Protein AF-A0A9E5I4S9-F1 (afdb_monomer)

Sequence (347 aa):
MRIHGEGFLDFSQGRRPGFARGRLGRQNHRGDFHASHFFLQGRNAFCLGRLGGAKNLAPLQESGIRLKDGRKQHEDVIPILASQGFLGLAKRIRLACRQLAGRNFRHKRTSYPKGRTTPNQNPLGISLPFGGSSPIPKGVTIGFLLFGAGFLIGSIPFGAWIARSQGVDIQKRGSGNIGATNVGRVLGKKWGYLVFLLDALKGWFAVWLAAEFLQAGDAASVLTGVAAVAGHVFSPWLNFKGGKGVATSAGVLLGLAPVVLIWTAAIWGFSFFVKRIVSVSSLLAATSFPFLVLWLEPGRQALLAAAFALAGLVWYRHRDNLQRLVRGTENGFEKKRPARRKGKTKR

pLDDT: mean 71.85, std 28.61, range [24.38, 98.81]

Secondary structure (DSSP, 8-state):
-----------------------------------------SSSHHHHTTSS-TTS-GGGSSS------TT--SSSHHHHHHHTT-HHHHHHHHHHHHHHHTS-------PPPPP-------TT----S----PPPPHHHHHHHHHHHHHHHHHH--HHHHHHHHTT--GGGSTTS--SHHHHHHHT-HHHHHHHHHHHHHHHHHHHHIIIIIS---HHHHHHHHHHHHHHHHT-GGGTT----SHHHHHHHHHHH-HHHHHHHHHHHHHHHHHH--HHHHHHHHHHHHHHHHHHHSTT-HHHHHHHHHHHHHHHHHTHHHHHHHHTT--------PPP--------

Mean predicted aligned error: 18.68 Å

Foldseek 3Di:
DDDDDDDDDDDDDDDDDDDDDDDDDDDDDDDDDDDDDDDDDDDPVVVVVPPDDPPPCVVVVPPPDDDPDDDDPQPPVLVVCVVVPNPVVSVVSVVVVVVVVPDPPPDDDDDDDDDDDDDDDPPPPDPDPPDDPPPDDPLVVLLVVLLVLLLVLLLPLLLQVLQVVVVDRLLPADPNASALVSSCVPVNNVSSVVRLVSNLQSLLVSLCCQCPVVVHDLLSSLSSSLSSLCSQQQRVVVVGRHHLSQSSNLSNCVNRPVPLSVVLVVQLVVQCVVPQANLRSSLRSLVCNLVSCVVPVPPSVSSNVSSVVSSVSNVVRCPVVVVCVVVVNGDGDDDPDPPDPPDDPDD

Structure (mmCIF, N/CA/C/O backbone):
data_AF-A0A9E5I4S9-F1
#
_entry.id   AF-A0A9E5I4S9-F1
#
loop_
_atom_site.group_PDB
_atom_site.id
_atom_site.type_symbol
_atom_site.label_atom_id
_atom_site.label_alt_id
_atom_site.label_comp_id
_atom_site.label_asym_id
_atom_site.label_entity_id
_atom_site.label_seq_id
_atom_site.pdbx_PDB_ins_code
_atom_site.Cartn_x
_atom_site.Cartn_y
_atom_site.Cartn_z
_atom_site.occupancy
_atom_site.B_iso_or_equiv
_atom_site.auth_seq_id
_atom_site.auth_comp_id
_atom_site.auth_asym_id
_atom_site.auth_atom_id
_atom_site.pdbx_PDB_model_num
ATOM 1 N N . MET A 1 1 ? 31.888 -18.697 47.327 1.00 36.41 1 MET A N 1
ATOM 2 C CA . MET A 1 1 ? 33.162 -19.412 47.084 1.00 36.41 1 MET A CA 1
ATOM 3 C C . MET A 1 1 ? 33.517 -19.183 45.615 1.00 36.41 1 MET A C 1
ATOM 5 O O . MET A 1 1 ? 32.799 -19.678 44.766 1.00 36.41 1 MET A O 1
ATOM 9 N N . ARG A 1 2 ? 34.134 -18.045 45.285 1.00 29.39 2 ARG A N 1
ATOM 10 C CA . ARG A 1 2 ? 35.574 -17.768 45.083 1.00 29.39 2 ARG A CA 1
ATOM 11 C C . ARG A 1 2 ? 36.218 -18.592 43.931 1.00 29.39 2 ARG A C 1
ATOM 13 O O . ARG A 1 2 ? 36.403 -19.779 44.129 1.00 29.39 2 ARG A O 1
ATOM 20 N N . ILE A 1 3 ? 36.225 -18.057 42.696 1.00 33.75 3 ILE A N 1
ATOM 21 C CA . ILE A 1 3 ? 37.335 -17.541 41.823 1.00 33.75 3 ILE A CA 1
ATOM 22 C C . ILE A 1 3 ? 38.259 -18.602 41.155 1.00 33.75 3 ILE A C 1
ATOM 24 O O . ILE A 1 3 ? 38.730 -19.514 41.823 1.00 33.75 3 ILE A O 1
ATOM 28 N N . HIS A 1 4 ? 38.587 -18.311 39.877 1.00 33.16 4 HIS A N 1
ATOM 29 C CA . HIS A 1 4 ? 39.770 -18.637 39.035 1.00 33.16 4 HIS A CA 1
ATOM 30 C C . HIS A 1 4 ? 39.578 -19.747 37.983 1.00 33.16 4 HIS A C 1
ATOM 32 O O . HIS A 1 4 ? 38.923 -20.741 38.250 1.00 33.16 4 HIS A O 1
ATOM 38 N N . GLY A 1 5 ? 40.107 -19.638 36.759 1.00 29.55 5 GLY A N 1
ATOM 39 C CA . GLY A 1 5 ? 41.063 -18.677 36.199 1.00 29.55 5 GLY A CA 1
ATOM 40 C C . GLY A 1 5 ? 41.325 -18.950 34.707 1.00 29.55 5 GLY A C 1
ATOM 41 O O . GLY A 1 5 ? 40.840 -19.931 34.151 1.00 29.55 5 GLY A O 1
ATOM 42 N N . GLU A 1 6 ? 42.048 -18.024 34.084 1.00 34.03 6 GLU A N 1
ATOM 43 C CA . GLU A 1 6 ? 42.311 -17.887 32.649 1.00 34.03 6 GLU A CA 1
ATOM 44 C C . GLU A 1 6 ? 43.311 -18.902 32.065 1.00 34.03 6 GLU A C 1
ATOM 46 O O . GLU A 1 6 ? 44.041 -19.568 32.796 1.00 34.03 6 GLU A O 1
ATOM 51 N N . GLY A 1 7 ? 43.394 -18.950 30.729 1.00 28.69 7 GLY A N 1
ATOM 52 C CA . GLY A 1 7 ? 44.408 -19.701 29.986 1.00 28.69 7 GLY A CA 1
ATOM 53 C C . GLY A 1 7 ? 44.496 -19.279 28.517 1.00 28.69 7 GLY A C 1
ATOM 54 O O . GLY A 1 7 ? 43.814 -19.828 27.658 1.00 28.69 7 GLY A O 1
ATOM 55 N N . PHE A 1 8 ? 45.336 -18.280 28.266 1.00 27.34 8 PHE A N 1
ATOM 56 C CA . PHE A 1 8 ? 45.768 -17.715 26.986 1.00 27.34 8 PHE A CA 1
ATOM 57 C C . PHE A 1 8 ? 46.900 -18.577 26.396 1.00 27.34 8 PHE A C 1
ATOM 59 O O . PHE A 1 8 ? 47.844 -18.841 27.131 1.00 27.34 8 PHE A O 1
ATOM 66 N N . LEU A 1 9 ? 46.876 -18.957 25.108 1.00 30.20 9 LEU A N 1
ATOM 67 C CA . LEU A 1 9 ? 48.095 -19.277 24.341 1.00 30.20 9 LEU A CA 1
ATOM 68 C C . LEU A 1 9 ? 47.916 -18.971 22.843 1.00 30.20 9 LEU A C 1
ATOM 70 O O . LEU A 1 9 ? 47.134 -19.601 22.134 1.00 30.20 9 LEU A O 1
ATOM 74 N N . ASP A 1 10 ? 48.691 -17.978 22.417 1.00 27.33 10 ASP A N 1
ATOM 75 C CA . ASP A 1 10 ? 49.045 -17.578 21.057 1.00 27.33 10 ASP A CA 1
ATOM 76 C C . ASP A 1 10 ? 50.224 -18.442 20.567 1.00 27.33 10 ASP A C 1
ATOM 78 O O . ASP A 1 10 ? 51.132 -18.744 21.344 1.00 27.33 10 ASP A O 1
ATOM 82 N N . PHE A 1 11 ? 50.233 -18.824 19.288 1.00 29.73 11 PHE A N 1
ATOM 83 C CA . PHE A 1 11 ? 51.435 -19.302 18.604 1.00 29.73 11 PHE A CA 1
ATOM 84 C C . PHE A 1 11 ? 51.431 -18.813 17.153 1.00 29.73 11 PHE A C 1
ATOM 86 O O . PHE A 1 11 ? 50.667 -19.271 16.301 1.00 29.73 11 PHE A O 1
ATOM 93 N N . SER A 1 12 ? 52.331 -17.867 16.895 1.00 28.00 12 SER A N 1
ATOM 94 C CA . SER A 1 12 ? 52.713 -17.392 15.570 1.00 28.00 12 SER A CA 1
ATOM 95 C C . SER A 1 12 ? 53.752 -18.308 14.898 1.00 28.00 12 SER A C 1
ATOM 97 O O . SER A 1 12 ? 54.376 -19.146 15.548 1.00 28.00 12 SER A O 1
ATOM 99 N N . GLN A 1 13 ? 53.995 -18.017 13.610 1.00 30.67 13 GLN A N 1
ATOM 100 C CA . GLN A 1 13 ? 55.021 -18.529 12.676 1.00 30.67 13 GLN A CA 1
ATOM 101 C C . GLN A 1 13 ? 54.585 -19.731 11.820 1.00 30.67 13 GLN A C 1
ATOM 103 O O . GLN A 1 13 ? 54.076 -20.714 12.324 1.00 30.67 13 GLN A O 1
ATOM 108 N N . GLY A 1 14 ? 54.774 -19.780 10.500 1.00 26.48 14 GLY A N 1
ATOM 109 C CA . GLY A 1 14 ? 55.484 -18.922 9.553 1.00 26.48 14 GLY A CA 1
ATOM 110 C C . GLY A 1 14 ? 55.976 -19.778 8.367 1.00 26.48 14 GLY A C 1
ATOM 111 O O . GLY A 1 14 ? 56.277 -20.951 8.547 1.00 26.48 14 GLY A O 1
ATOM 112 N N . ARG A 1 15 ? 56.138 -19.139 7.197 1.00 29.53 15 ARG A N 1
ATOM 113 C CA . ARG A 1 15 ? 56.875 -19.564 5.974 1.00 29.53 15 ARG A CA 1
ATOM 114 C C . ARG A 1 15 ? 56.135 -20.295 4.835 1.00 29.53 15 ARG A C 1
ATOM 116 O O . ARG A 1 15 ? 55.633 -21.403 4.959 1.00 29.53 15 ARG A O 1
ATOM 123 N N . ARG A 1 16 ? 56.218 -19.648 3.660 1.00 29.25 16 ARG A N 1
ATOM 124 C CA . ARG A 1 16 ? 56.157 -20.219 2.297 1.00 29.25 16 ARG A CA 1
ATOM 125 C C . ARG A 1 16 ? 57.517 -20.834 1.918 1.00 29.25 16 ARG A C 1
ATOM 127 O O . ARG A 1 16 ? 58.525 -20.400 2.482 1.00 29.25 16 ARG A O 1
ATOM 134 N N . PRO A 1 17 ? 57.572 -21.726 0.907 1.00 34.56 17 PRO A N 1
ATOM 135 C CA . PRO A 1 17 ? 58.225 -21.327 -0.359 1.00 34.56 17 PRO A CA 1
ATOM 136 C C . PRO A 1 17 ? 57.674 -21.976 -1.664 1.00 34.56 17 PRO A C 1
ATOM 138 O O . PRO A 1 17 ? 57.107 -23.058 -1.648 1.00 34.56 17 PRO A O 1
ATOM 141 N N . GLY A 1 18 ? 57.899 -21.290 -2.799 1.00 27.45 18 GLY A N 1
ATOM 142 C CA . GLY A 1 18 ? 58.541 -21.813 -4.030 1.00 27.45 18 GLY A CA 1
ATOM 143 C C . GLY A 1 18 ? 57.888 -22.865 -4.959 1.00 27.45 18 GLY A C 1
ATOM 144 O O . GLY A 1 18 ? 57.920 -24.051 -4.680 1.00 27.45 18 GLY A O 1
ATOM 145 N N . PHE A 1 19 ? 57.454 -22.392 -6.139 1.00 29.17 19 PHE A N 1
ATOM 146 C CA . PHE A 1 19 ? 57.346 -23.011 -7.487 1.00 29.17 19 PHE A CA 1
ATOM 147 C C . PHE A 1 19 ? 57.854 -24.453 -7.767 1.00 29.17 19 PHE A C 1
ATOM 149 O O . PHE A 1 19 ? 59.035 -24.727 -7.591 1.00 29.17 19 PHE A O 1
ATOM 156 N N . ALA A 1 20 ? 57.040 -25.254 -8.487 1.00 28.27 20 ALA A N 1
ATOM 157 C CA . ALA A 1 20 ? 57.479 -26.139 -9.588 1.00 28.27 20 ALA A CA 1
ATOM 158 C C . ALA A 1 20 ? 56.305 -26.593 -10.493 1.00 28.27 20 ALA A C 1
ATOM 160 O O . ALA A 1 20 ? 55.194 -26.838 -10.030 1.00 28.27 20 ALA A O 1
ATOM 161 N N . ARG A 1 21 ? 56.568 -26.694 -11.806 1.00 30.16 21 ARG A N 1
ATOM 162 C CA . ARG A 1 21 ? 55.667 -27.191 -12.867 1.00 30.16 21 ARG A CA 1
ATOM 163 C C . ARG A 1 21 ? 55.535 -28.720 -12.815 1.00 30.16 21 ARG A C 1
ATOM 165 O O . ARG A 1 21 ? 56.547 -29.404 -12.734 1.00 30.16 21 ARG A O 1
ATOM 172 N N . GLY A 1 22 ? 54.329 -29.243 -13.039 1.00 26.86 22 GLY A N 1
ATOM 173 C CA . GLY A 1 22 ? 54.072 -30.661 -13.315 1.00 26.86 22 GLY A CA 1
ATOM 174 C C . GLY A 1 22 ? 52.724 -30.843 -14.015 1.00 26.86 22 GLY A C 1
ATOM 175 O O . GLY A 1 22 ? 51.728 -30.254 -13.613 1.00 26.86 22 GLY A O 1
ATOM 176 N N . ARG A 1 23 ? 52.723 -31.580 -15.126 1.00 26.47 23 ARG A N 1
ATOM 177 C CA . ARG A 1 23 ? 51.621 -31.756 -16.083 1.00 26.47 23 ARG A CA 1
ATOM 178 C C . ARG A 1 23 ? 50.898 -33.090 -15.803 1.00 26.47 23 ARG A C 1
ATOM 180 O O . ARG A 1 23 ? 51.565 -34.051 -15.453 1.00 26.47 23 ARG A O 1
ATOM 187 N N . LEU A 1 24 ? 49.595 -33.127 -16.123 1.00 27.91 24 LEU A N 1
ATOM 188 C CA . LEU A 1 24 ? 48.688 -34.282 -16.335 1.00 27.91 24 LEU A CA 1
ATOM 189 C C . LEU A 1 24 ? 48.010 -34.954 -15.124 1.00 27.91 24 LEU A C 1
ATOM 191 O O . LEU A 1 24 ? 48.649 -35.504 -14.240 1.00 27.91 24 LEU A O 1
ATOM 195 N N . GLY A 1 25 ? 46.673 -35.012 -15.206 1.00 25.72 25 GLY A N 1
ATOM 196 C CA . GLY A 1 25 ? 45.801 -35.870 -14.399 1.00 25.72 25 GLY A CA 1
ATOM 197 C C . GLY A 1 25 ? 44.339 -35.412 -14.441 1.00 25.72 25 GLY A C 1
ATOM 198 O O . GLY A 1 25 ? 43.956 -34.510 -13.711 1.00 25.72 25 GLY A O 1
ATOM 199 N N . ARG A 1 26 ? 43.530 -35.995 -15.336 1.00 28.25 26 ARG A N 1
ATOM 200 C CA . ARG A 1 26 ? 42.070 -35.790 -15.458 1.00 28.25 26 ARG A CA 1
ATOM 201 C C . ARG A 1 26 ? 41.339 -36.050 -14.125 1.00 28.25 26 ARG A C 1
ATOM 203 O O . ARG A 1 26 ? 41.588 -37.085 -13.526 1.00 28.25 26 ARG A O 1
ATOM 210 N N . GLN A 1 27 ? 40.324 -35.247 -13.790 1.00 26.69 27 GLN A N 1
ATOM 211 C CA . GLN A 1 27 ? 38.887 -35.598 -13.871 1.00 26.69 27 GLN A CA 1
ATOM 212 C C . GLN A 1 27 ? 38.006 -34.598 -13.089 1.00 26.69 27 GLN A C 1
ATOM 214 O O . GLN A 1 27 ? 38.349 -34.170 -11.997 1.00 26.69 27 GLN A O 1
ATOM 219 N N . ASN A 1 28 ? 36.878 -34.250 -13.722 1.00 30.52 28 ASN A N 1
ATOM 220 C CA . ASN A 1 28 ? 35.606 -33.707 -13.225 1.00 30.52 28 ASN A CA 1
ATOM 221 C C . ASN A 1 28 ? 35.513 -33.186 -11.780 1.00 30.52 28 ASN A C 1
ATOM 223 O O . ASN A 1 28 ? 35.602 -33.966 -10.845 1.00 30.52 28 ASN A O 1
ATOM 227 N N . HIS A 1 29 ? 35.068 -31.934 -11.620 1.00 26.92 29 HIS A N 1
ATOM 228 C CA . HIS A 1 29 ? 33.784 -31.612 -10.980 1.00 26.92 29 HIS A CA 1
ATOM 229 C C . HIS A 1 29 ? 33.432 -30.117 -11.141 1.00 26.92 29 HIS A C 1
ATOM 231 O O . HIS A 1 29 ? 34.284 -29.270 -11.381 1.00 26.92 29 HIS A O 1
ATOM 237 N N . ARG A 1 30 ? 32.122 -29.869 -11.070 1.00 29.19 30 ARG A N 1
ATOM 238 C CA . ARG A 1 30 ? 31.334 -28.623 -11.118 1.00 29.19 30 ARG A CA 1
ATOM 239 C C . ARG A 1 30 ? 31.975 -27.385 -10.460 1.00 29.19 30 ARG A C 1
ATOM 241 O O . ARG A 1 30 ? 32.584 -27.514 -9.407 1.00 29.19 30 ARG A O 1
ATOM 248 N N . GLY A 1 31 ? 31.645 -26.196 -10.980 1.00 24.47 31 GLY A N 1
ATOM 249 C CA . GLY A 1 31 ? 31.656 -24.943 -10.208 1.00 24.47 31 GLY A CA 1
ATOM 250 C C . GLY A 1 31 ? 32.034 -23.694 -11.009 1.00 24.47 31 GLY A C 1
ATOM 251 O O . GLY A 1 31 ? 33.184 -23.557 -11.396 1.00 24.47 31 GLY A O 1
ATOM 252 N N . ASP A 1 32 ? 31.041 -22.827 -11.229 1.00 25.17 32 ASP A N 1
ATOM 253 C CA . ASP A 1 32 ? 31.069 -21.355 -11.318 1.00 25.17 32 ASP A CA 1
ATOM 254 C C . ASP A 1 32 ? 32.121 -20.618 -12.180 1.00 25.17 32 ASP A C 1
ATOM 256 O O . ASP A 1 32 ? 33.323 -20.747 -11.994 1.00 25.17 32 ASP A O 1
ATOM 260 N N . PHE A 1 33 ? 31.658 -19.723 -13.072 1.00 24.41 33 PHE A N 1
ATOM 261 C CA . PHE A 1 33 ? 31.716 -18.259 -12.860 1.00 24.41 33 PHE A CA 1
ATOM 262 C C . PHE A 1 33 ? 31.459 -17.423 -14.141 1.00 24.41 33 PHE A C 1
ATOM 264 O O . PHE A 1 33 ? 32.025 -17.659 -15.204 1.00 24.41 33 PHE A O 1
ATOM 271 N N . HIS A 1 34 ? 30.661 -16.364 -13.946 1.00 25.28 34 HIS A N 1
ATOM 272 C CA . HIS A 1 34 ? 30.563 -15.098 -14.696 1.00 25.28 34 HIS A CA 1
ATOM 273 C C . HIS A 1 34 ? 30.074 -15.087 -16.161 1.00 25.28 34 HIS A C 1
ATOM 275 O O . HIS A 1 34 ? 30.849 -15.107 -17.115 1.00 25.28 34 HIS A O 1
ATOM 281 N N . ALA A 1 35 ? 28.765 -14.855 -16.329 1.00 24.38 35 ALA A N 1
ATOM 282 C CA . ALA A 1 35 ? 28.179 -14.306 -17.552 1.00 24.38 35 ALA A CA 1
ATOM 283 C C . ALA A 1 35 ? 28.207 -12.764 -17.514 1.00 24.38 35 ALA A C 1
ATOM 285 O O . ALA A 1 35 ? 27.478 -12.133 -16.749 1.00 24.38 35 ALA A O 1
ATOM 286 N N . SER A 1 36 ? 29.059 -12.161 -18.344 1.00 25.55 36 SER A N 1
ATOM 287 C CA . SER A 1 36 ? 29.135 -10.712 -18.561 1.00 25.55 36 SER A CA 1
ATOM 288 C C . SER A 1 36 ? 28.288 -10.313 -19.774 1.00 25.55 36 SER A C 1
ATOM 290 O O . SER A 1 36 ? 28.463 -10.851 -20.866 1.00 25.55 36 SER A O 1
ATOM 292 N N . HIS A 1 37 ? 27.382 -9.356 -19.570 1.00 26.44 37 HIS A N 1
ATOM 293 C CA . HIS A 1 37 ? 26.521 -8.725 -20.574 1.00 26.44 37 HIS A CA 1
ATOM 294 C C . HIS A 1 37 ? 27.297 -8.162 -21.784 1.00 26.44 37 HIS A C 1
ATOM 296 O O . HIS A 1 37 ? 28.291 -7.462 -21.604 1.00 26.44 37 HIS A O 1
ATOM 302 N N . PHE A 1 38 ? 26.782 -8.360 -23.006 1.00 27.05 38 PHE A N 1
ATOM 303 C CA . PHE A 1 38 ? 27.196 -7.612 -24.203 1.00 27.05 38 PHE A CA 1
ATOM 304 C C . PHE A 1 38 ? 26.008 -6.846 -24.805 1.00 27.05 38 PHE A C 1
ATOM 306 O O . PHE A 1 38 ? 25.044 -7.434 -25.289 1.00 27.05 38 PHE A O 1
ATOM 313 N N . PHE A 1 39 ? 26.104 -5.514 -24.771 1.00 27.61 39 PHE A N 1
ATOM 314 C CA . PHE A 1 39 ? 25.243 -4.564 -25.477 1.00 27.61 39 PHE A CA 1
ATOM 315 C C . PHE A 1 39 ? 25.773 -4.372 -26.907 1.00 27.61 39 PHE A C 1
ATOM 317 O O . PHE A 1 39 ? 26.910 -3.947 -27.099 1.00 27.61 39 PHE A O 1
ATOM 324 N N . LEU A 1 40 ? 24.945 -4.629 -27.920 1.00 29.22 40 LEU A N 1
ATOM 325 C CA . LEU A 1 40 ? 25.213 -4.220 -29.302 1.00 29.22 40 LEU A CA 1
ATOM 326 C C . LEU A 1 40 ? 24.783 -2.755 -29.482 1.00 29.22 40 LEU A C 1
ATOM 328 O O . LEU A 1 40 ? 23.615 -2.470 -29.735 1.00 29.22 40 LEU A O 1
ATOM 332 N N . GLN A 1 41 ? 25.724 -1.815 -29.360 1.00 29.55 41 GLN A N 1
ATOM 333 C CA . GLN A 1 41 ? 25.545 -0.430 -29.809 1.00 29.55 41 GLN A CA 1
ATOM 334 C C . GLN A 1 41 ? 26.356 -0.164 -31.082 1.00 29.55 41 GLN A C 1
ATOM 336 O O . GLN A 1 41 ? 27.558 -0.405 -31.131 1.00 29.55 41 GLN A O 1
ATOM 341 N N . GLY A 1 42 ? 25.685 0.402 -32.090 1.00 31.55 42 GLY A N 1
ATOM 342 C CA . GLY A 1 42 ? 26.308 1.002 -33.274 1.00 31.55 42 GLY A 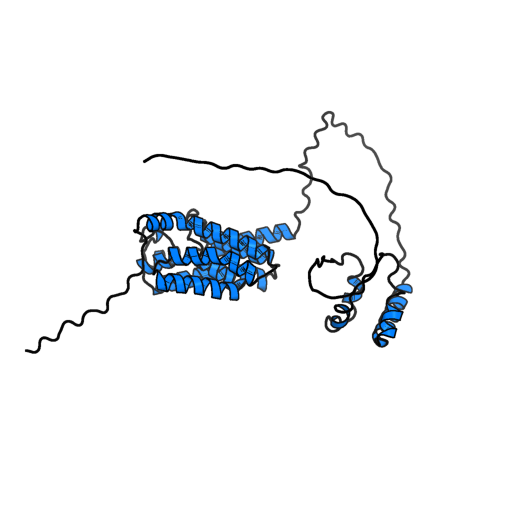CA 1
ATOM 343 C C . GLY A 1 42 ? 26.042 0.258 -34.586 1.00 31.55 42 GLY A C 1
ATOM 344 O O . GLY A 1 42 ? 26.276 -0.940 -34.669 1.00 31.55 42 GLY A O 1
ATOM 345 N N . ARG A 1 43 ? 25.553 1.016 -35.588 1.00 32.50 43 ARG A N 1
ATOM 346 C CA . ARG A 1 43 ? 25.410 0.806 -37.059 1.00 32.50 43 ARG A CA 1
ATOM 347 C C . ARG A 1 43 ? 24.950 -0.553 -37.640 1.00 32.50 43 ARG A C 1
ATOM 349 O O . ARG A 1 43 ? 24.394 -0.545 -38.733 1.00 32.50 43 ARG A O 1
ATOM 356 N N . ASN A 1 44 ? 25.049 -1.671 -36.929 1.00 32.47 44 ASN A N 1
ATOM 357 C CA . ASN A 1 44 ? 24.765 -3.024 -37.422 1.00 32.47 44 ASN A CA 1
ATOM 358 C C . ASN A 1 44 ? 23.357 -3.538 -37.072 1.00 32.47 44 ASN A C 1
ATOM 360 O O . ASN A 1 44 ? 22.867 -4.460 -37.719 1.00 32.47 44 ASN A O 1
ATOM 364 N N . ALA A 1 45 ? 22.647 -2.905 -36.131 1.00 37.31 45 ALA A N 1
ATOM 365 C CA . ALA A 1 45 ? 21.236 -3.217 -35.864 1.00 37.31 45 ALA A CA 1
ATOM 366 C C . ALA A 1 45 ? 20.303 -2.783 -37.015 1.00 37.31 45 ALA A C 1
ATOM 368 O O . ALA A 1 45 ? 19.201 -3.306 -37.168 1.00 37.31 45 ALA A O 1
ATOM 369 N N . PHE A 1 46 ? 20.755 -1.851 -37.862 1.00 33.53 46 PHE A N 1
ATOM 370 C CA . PHE A 1 46 ? 19.928 -1.261 -38.915 1.00 33.53 46 PHE A CA 1
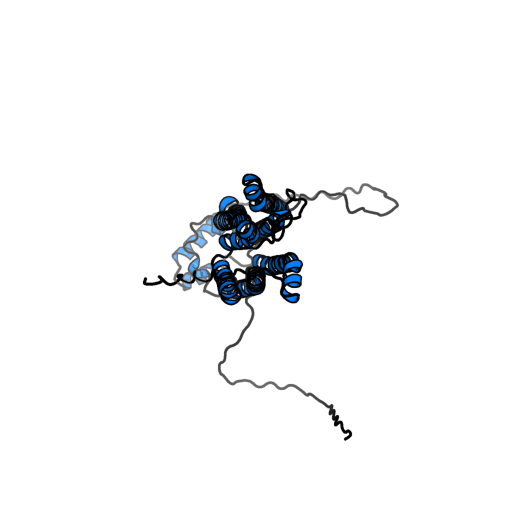ATOM 371 C C . PHE A 1 46 ? 19.708 -2.201 -40.115 1.00 33.53 46 PHE A C 1
ATOM 373 O O . PHE A 1 46 ? 18.692 -2.099 -40.798 1.00 33.53 46 PHE A O 1
ATOM 380 N N . CYS A 1 47 ? 20.617 -3.153 -40.358 1.00 34.28 47 CYS A N 1
ATOM 381 C CA . CYS A 1 47 ? 20.504 -4.094 -41.480 1.00 34.28 47 CYS A CA 1
ATOM 382 C C . CYS A 1 47 ? 19.658 -5.337 -41.159 1.00 34.28 47 CYS A C 1
ATOM 384 O O . CYS A 1 47 ? 19.062 -5.912 -42.067 1.00 34.28 47 CYS A O 1
ATOM 386 N N . LEU A 1 48 ? 19.552 -5.733 -39.886 1.00 37.31 48 LEU A N 1
ATOM 387 C CA . LEU A 1 48 ? 18.780 -6.913 -39.467 1.00 37.31 48 LEU A CA 1
ATOM 388 C C . LEU A 1 48 ? 17.278 -6.628 -39.308 1.00 37.31 48 LEU A C 1
ATOM 390 O O . LEU A 1 48 ? 16.468 -7.532 -39.471 1.00 37.31 48 LEU A O 1
ATOM 394 N N . GLY A 1 49 ? 16.887 -5.370 -39.079 1.00 38.94 49 GLY A N 1
ATOM 395 C CA . GLY A 1 49 ? 15.477 -4.987 -38.939 1.00 38.94 49 GLY A CA 1
ATOM 396 C C . GLY A 1 49 ? 14.667 -4.985 -40.244 1.00 38.94 49 GLY A C 1
ATOM 397 O O . GLY A 1 49 ? 13.441 -4.958 -40.192 1.00 38.94 49 GLY A O 1
ATOM 398 N N . ARG A 1 50 ? 15.316 -5.016 -41.420 1.00 38.38 50 ARG A N 1
ATOM 399 C CA . ARG A 1 50 ? 14.634 -4.878 -42.725 1.00 38.38 50 ARG A CA 1
ATOM 400 C C . ARG A 1 50 ? 14.459 -6.180 -43.509 1.00 38.38 50 ARG A C 1
ATOM 402 O O . ARG A 1 50 ? 13.833 -6.165 -44.563 1.00 38.38 50 ARG A O 1
ATOM 409 N N . LEU A 1 51 ? 14.962 -7.300 -42.994 1.00 37.12 51 LEU A N 1
ATOM 410 C CA . LEU A 1 51 ? 14.775 -8.632 -43.570 1.00 37.12 51 LEU A CA 1
ATOM 411 C C . LEU A 1 51 ? 13.934 -9.490 -42.615 1.00 37.12 51 LEU A C 1
ATOM 413 O O . LEU A 1 51 ? 14.453 -10.354 -41.929 1.00 37.12 51 LEU A O 1
ATOM 417 N N . GLY A 1 52 ? 12.629 -9.209 -42.588 1.00 34.81 52 GLY A N 1
ATOM 418 C CA . GLY A 1 52 ? 11.561 -10.146 -42.222 1.00 34.81 52 GLY A CA 1
ATOM 419 C C . GLY A 1 52 ? 11.666 -10.879 -40.880 1.00 34.81 52 GLY A C 1
ATOM 420 O O . GLY A 1 52 ? 12.225 -11.965 -40.819 1.00 34.81 52 GLY A O 1
ATOM 421 N N . GLY A 1 53 ? 10.959 -10.357 -39.873 1.00 34.06 53 GLY A N 1
ATOM 422 C CA . GLY A 1 53 ? 10.307 -11.144 -38.819 1.00 34.06 53 GLY A CA 1
ATOM 423 C C . GLY A 1 53 ? 11.222 -11.855 -37.816 1.00 34.06 53 GLY A C 1
ATOM 424 O O . GLY A 1 53 ? 11.929 -12.804 -38.135 1.00 34.06 53 GLY A O 1
ATOM 425 N N . ALA A 1 54 ? 11.090 -11.478 -36.545 1.00 37.97 54 ALA A N 1
ATOM 426 C CA . ALA A 1 54 ? 11.780 -12.030 -35.375 1.00 37.97 54 ALA A CA 1
ATOM 427 C C . ALA A 1 54 ? 11.519 -13.530 -35.064 1.00 37.97 54 ALA A C 1
ATOM 429 O O . ALA A 1 54 ? 11.670 -13.949 -33.922 1.00 37.97 54 ALA A O 1
ATOM 430 N N . LYS A 1 55 ? 11.132 -14.363 -36.040 1.00 39.88 55 LYS A N 1
ATOM 431 C CA . LYS A 1 55 ? 10.816 -15.789 -35.837 1.00 39.88 55 LYS A CA 1
ATOM 432 C C . LYS A 1 55 ? 11.931 -16.770 -36.228 1.00 39.88 55 LYS A C 1
ATOM 434 O O . LYS A 1 55 ? 11.821 -17.934 -35.879 1.00 39.88 55 LYS A O 1
ATOM 439 N N . ASN A 1 56 ? 13.022 -16.324 -36.861 1.00 40.19 56 ASN A N 1
ATOM 440 C CA . ASN A 1 56 ? 14.104 -17.218 -37.324 1.00 40.19 56 ASN A CA 1
ATOM 441 C C . ASN A 1 56 ? 15.484 -16.968 -36.678 1.00 40.19 56 ASN A C 1
ATOM 443 O O . ASN A 1 56 ? 16.488 -17.477 -37.166 1.00 40.19 56 ASN A O 1
ATOM 447 N N . LEU A 1 57 ? 15.561 -16.198 -35.588 1.00 43.16 57 LEU A N 1
ATOM 448 C CA . LEU A 1 57 ? 16.826 -15.901 -34.888 1.00 43.16 57 LEU A CA 1
ATOM 449 C C . LEU A 1 57 ? 17.152 -16.864 -33.732 1.00 43.16 57 LEU A C 1
ATOM 451 O O . LEU A 1 57 ? 18.240 -16.782 -33.170 1.00 43.16 57 LEU A O 1
ATOM 455 N N . ALA A 1 58 ? 16.258 -17.808 -33.426 1.00 36.69 58 ALA A N 1
ATOM 456 C CA . ALA A 1 58 ? 16.447 -18.802 -32.369 1.00 36.69 58 ALA A CA 1
ATOM 457 C C . ALA A 1 58 ? 17.730 -19.667 -32.495 1.00 36.69 58 ALA A C 1
ATOM 459 O O . ALA A 1 58 ? 18.321 -19.947 -31.456 1.00 36.69 58 ALA A O 1
ATOM 460 N N . PRO A 1 59 ? 18.255 -20.031 -33.689 1.00 37.47 59 PRO A N 1
ATOM 461 C CA . PRO A 1 59 ? 19.427 -20.916 -33.756 1.00 37.47 59 PRO A CA 1
ATOM 462 C C . PRO A 1 59 ? 20.779 -20.223 -33.514 1.00 37.47 59 PRO A C 1
ATOM 464 O O . PRO A 1 59 ? 21.785 -20.895 -33.313 1.00 37.47 59 PRO A O 1
ATOM 467 N N . LEU A 1 60 ? 20.849 -18.885 -33.558 1.00 37.56 60 LEU A N 1
ATOM 468 C CA . LEU A 1 60 ? 22.118 -18.150 -33.400 1.00 37.56 60 LEU A CA 1
ATOM 469 C C . LEU A 1 60 ? 22.475 -17.868 -31.936 1.00 37.56 60 LEU A C 1
ATOM 471 O O . LEU A 1 60 ? 23.605 -17.486 -31.642 1.00 37.56 60 LEU A O 1
ATOM 475 N N . GLN A 1 61 ? 21.521 -18.058 -31.024 1.00 39.53 61 GLN A N 1
ATOM 476 C CA . GLN A 1 61 ? 21.693 -17.764 -29.605 1.00 39.53 61 GLN A CA 1
ATOM 477 C C . GLN A 1 61 ? 22.366 -18.922 -28.839 1.00 39.53 61 GLN A C 1
ATOM 479 O O . GLN A 1 61 ? 22.897 -18.696 -27.755 1.00 39.53 61 GLN A O 1
ATOM 484 N N . GLU A 1 62 ? 22.430 -20.126 -29.427 1.00 36.84 62 GLU A N 1
ATOM 485 C CA . GLU A 1 62 ? 23.019 -21.328 -28.808 1.00 36.84 62 GLU A CA 1
ATOM 486 C C . GLU A 1 62 ? 24.458 -21.656 -29.261 1.00 36.84 62 GLU A C 1
ATOM 488 O O . GLU A 1 62 ? 25.113 -22.485 -28.636 1.00 36.84 62 GLU A O 1
ATOM 493 N N . SER A 1 63 ? 25.016 -21.010 -30.295 1.00 38.53 63 SER A N 1
ATOM 494 C CA . SER A 1 63 ? 26.284 -21.468 -30.903 1.00 38.53 63 SER A CA 1
ATOM 495 C C . SER A 1 63 ? 27.585 -20.904 -30.302 1.00 38.53 63 SER A C 1
ATOM 497 O O . SER A 1 63 ? 28.667 -21.269 -30.755 1.00 38.53 63 SER A O 1
ATOM 499 N N . GLY A 1 64 ? 27.536 -20.052 -29.270 1.00 34.38 64 GLY A N 1
ATOM 500 C CA . GLY A 1 64 ? 28.718 -19.709 -28.454 1.00 34.38 64 GLY A CA 1
ATOM 501 C C . GLY A 1 64 ? 29.933 -19.120 -29.200 1.00 34.38 64 GLY A C 1
ATOM 502 O O . GLY A 1 64 ? 31.066 -19.268 -28.738 1.00 34.38 64 GLY A O 1
ATOM 503 N N . ILE A 1 65 ? 29.741 -18.454 -30.344 1.00 37.41 65 ILE A N 1
ATOM 504 C CA . ILE A 1 65 ? 30.848 -17.931 -31.164 1.00 37.41 65 ILE A CA 1
ATOM 505 C C . ILE A 1 65 ? 31.334 -16.578 -30.618 1.00 37.41 65 ILE A C 1
ATOM 507 O O . ILE A 1 65 ? 30.632 -15.569 -30.662 1.00 37.41 65 ILE A O 1
ATOM 511 N N . ARG A 1 66 ? 32.577 -16.541 -30.123 1.00 29.89 66 ARG A N 1
ATOM 512 C CA . ARG A 1 66 ? 33.238 -15.335 -29.598 1.00 29.89 66 ARG A CA 1
ATOM 513 C C . ARG A 1 66 ? 33.983 -14.609 -30.731 1.00 29.89 66 ARG A C 1
ATOM 515 O O . ARG A 1 66 ? 35.060 -15.040 -31.131 1.00 29.89 66 ARG A O 1
ATOM 522 N N . LEU A 1 67 ? 33.435 -13.504 -31.241 1.00 35.53 67 LEU A N 1
ATOM 523 C CA . LEU A 1 67 ? 34.093 -12.675 -32.263 1.00 35.53 67 LEU A CA 1
ATOM 524 C C . LEU A 1 67 ? 35.141 -11.755 -31.612 1.00 35.53 67 LEU A C 1
ATOM 526 O O . LEU A 1 67 ? 34.797 -10.858 -30.843 1.00 35.53 67 LEU A O 1
ATOM 530 N N . LYS A 1 68 ? 36.426 -11.979 -31.913 1.00 31.02 68 LYS A N 1
ATOM 531 C CA . LYS A 1 68 ? 37.512 -11.042 -31.597 1.00 31.02 68 LYS A CA 1
ATOM 532 C C . LYS A 1 68 ? 37.688 -10.063 -32.758 1.00 31.02 68 LYS A C 1
ATOM 534 O O . LYS A 1 68 ? 37.922 -10.477 -33.885 1.00 31.02 68 LYS A O 1
ATOM 539 N N . ASP A 1 69 ? 37.671 -8.785 -32.404 1.00 31.48 69 ASP A N 1
ATOM 540 C CA . ASP A 1 69 ? 38.157 -7.642 -33.179 1.00 31.48 69 ASP A CA 1
ATOM 541 C C . ASP A 1 69 ? 37.233 -7.071 -34.281 1.00 31.48 69 ASP A C 1
ATOM 543 O O . ASP A 1 69 ? 36.781 -7.731 -35.215 1.00 31.48 69 ASP A O 1
ATOM 547 N N . GLY A 1 70 ? 36.932 -5.777 -34.149 1.00 34.28 70 GLY A N 1
ATOM 548 C CA . GLY A 1 70 ? 35.852 -5.061 -34.840 1.00 34.28 70 GLY A CA 1
ATOM 549 C C . GLY A 1 70 ? 36.179 -4.557 -36.247 1.00 34.28 70 GLY A C 1
ATOM 550 O O . GLY A 1 70 ? 35.615 -3.547 -36.664 1.00 34.28 70 GLY A O 1
ATOM 551 N N . ARG A 1 71 ? 37.096 -5.201 -36.983 1.00 31.77 71 ARG A N 1
ATOM 552 C CA . ARG A 1 71 ? 37.520 -4.726 -38.320 1.00 31.77 71 ARG A CA 1
ATOM 553 C C . ARG A 1 71 ? 37.456 -5.734 -39.469 1.00 31.77 71 ARG A C 1
ATOM 555 O O . ARG A 1 71 ? 37.721 -5.344 -40.601 1.00 31.77 71 ARG A O 1
ATOM 562 N N . LYS A 1 72 ? 37.031 -6.978 -39.240 1.00 32.94 72 LYS A N 1
ATOM 563 C CA . LYS A 1 72 ? 36.802 -7.970 -40.307 1.00 32.94 72 LYS A CA 1
ATOM 564 C C . LYS A 1 72 ? 35.506 -8.726 -40.018 1.00 32.94 72 LYS A C 1
ATOM 566 O O . LYS A 1 72 ? 35.511 -9.626 -39.196 1.00 32.94 72 LYS A O 1
ATOM 571 N N . GLN A 1 73 ? 34.368 -8.307 -40.584 1.00 43.50 73 GLN A N 1
ATOM 572 C CA . GLN A 1 73 ? 33.065 -8.882 -40.184 1.00 43.50 73 GLN A CA 1
ATOM 573 C C . GLN A 1 73 ? 32.133 -9.345 -41.311 1.00 43.50 73 GLN A C 1
ATOM 575 O O . GLN A 1 73 ? 31.037 -9.806 -41.014 1.00 43.50 73 GLN A O 1
ATOM 580 N N . HIS A 1 74 ? 32.533 -9.311 -42.583 1.00 41.88 74 HIS A N 1
ATOM 581 C CA . HIS A 1 74 ? 31.652 -9.810 -43.653 1.00 41.88 74 HIS A CA 1
ATOM 582 C C . HIS A 1 74 ? 32.108 -11.114 -44.312 1.00 41.88 74 HIS A C 1
ATOM 584 O O . HIS A 1 74 ? 31.258 -11.852 -44.810 1.00 41.88 74 HIS A O 1
ATOM 590 N N . GLU A 1 75 ? 33.399 -11.444 -44.285 1.00 44.28 75 GLU A N 1
ATOM 591 C CA . GLU A 1 75 ? 33.914 -12.596 -45.040 1.00 44.28 75 GLU A CA 1
ATOM 592 C C . GLU A 1 75 ? 33.909 -13.910 -44.245 1.00 44.28 75 GLU A C 1
ATOM 594 O O . GLU A 1 75 ? 33.714 -14.967 -44.841 1.00 44.28 75 GLU A O 1
ATOM 599 N N . ASP A 1 76 ? 33.962 -13.858 -42.911 1.00 51.50 76 ASP A N 1
ATOM 600 C CA . ASP A 1 76 ? 34.143 -15.065 -42.087 1.00 51.50 76 ASP A CA 1
ATOM 601 C C . ASP A 1 76 ? 32.833 -15.782 -41.709 1.00 51.50 76 ASP A C 1
ATOM 603 O O . ASP A 1 76 ? 32.842 -16.954 -41.342 1.00 51.50 76 ASP A O 1
ATOM 607 N N . VAL A 1 77 ? 31.673 -15.126 -41.835 1.00 54.38 77 VAL A N 1
ATOM 608 C CA . VAL A 1 77 ? 30.374 -15.695 -41.406 1.00 54.38 77 VAL A CA 1
ATOM 609 C C . VAL A 1 77 ? 29.745 -16.589 -42.485 1.00 54.38 77 VAL A C 1
ATOM 611 O O . VAL A 1 77 ? 29.041 -17.554 -42.186 1.00 54.38 77 VAL A O 1
ATOM 614 N N . ILE A 1 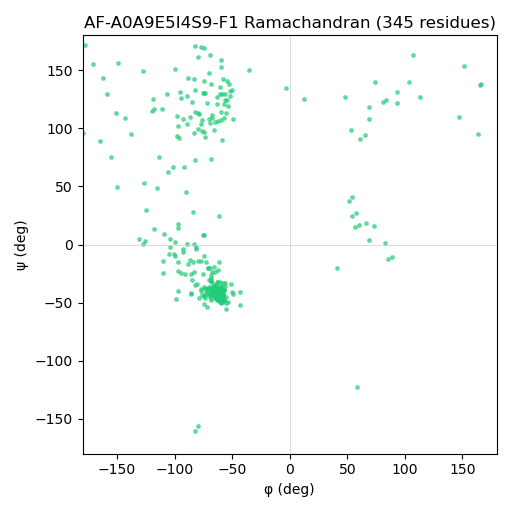78 ? 30.007 -16.297 -43.762 1.00 54.66 78 ILE A N 1
ATOM 615 C CA . ILE A 1 78 ? 29.398 -17.003 -44.901 1.00 54.66 78 ILE A CA 1
ATOM 616 C C . ILE A 1 78 ? 29.891 -18.462 -45.024 1.00 54.66 78 ILE A C 1
ATOM 618 O O . ILE A 1 78 ? 29.043 -19.334 -45.231 1.00 54.66 78 ILE 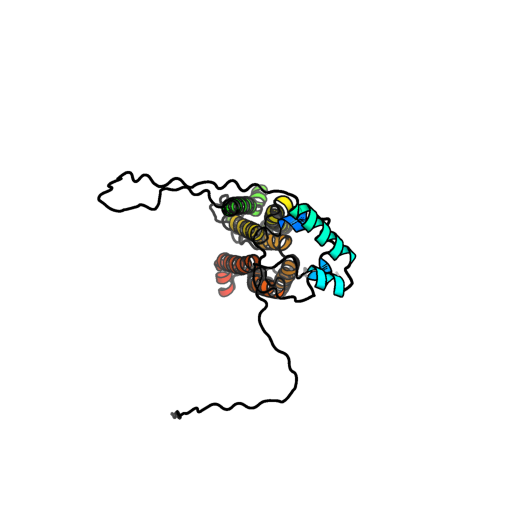A O 1
ATOM 622 N N . PRO A 1 79 ? 31.197 -18.774 -44.877 1.00 50.22 79 PRO A N 1
ATOM 623 C CA . PRO A 1 79 ? 31.686 -20.155 -44.905 1.00 50.22 79 PRO A CA 1
ATOM 624 C C . PRO A 1 79 ? 31.152 -20.996 -43.737 1.00 50.22 79 PRO A C 1
ATOM 626 O O . PRO A 1 79 ? 30.825 -22.164 -43.925 1.00 50.22 79 PRO A O 1
ATOM 629 N N . ILE A 1 80 ? 30.996 -20.386 -42.555 1.00 55.34 80 ILE A N 1
ATOM 630 C CA . ILE A 1 80 ? 30.519 -21.047 -41.329 1.00 55.34 80 ILE A CA 1
ATOM 631 C C . ILE A 1 80 ? 29.027 -21.395 -41.429 1.00 55.34 80 ILE A C 1
ATOM 633 O O . ILE A 1 80 ? 28.610 -22.489 -41.060 1.00 55.34 80 ILE A O 1
ATOM 637 N N . LEU A 1 81 ? 28.207 -20.500 -41.988 1.00 53.62 81 LEU A N 1
ATOM 638 C CA . LEU A 1 81 ? 26.787 -20.787 -42.226 1.00 53.62 81 LEU A CA 1
ATOM 639 C C . LEU A 1 81 ? 26.578 -21.855 -43.310 1.00 53.62 81 LEU A C 1
ATOM 641 O O . LEU A 1 81 ? 25.613 -22.617 -43.249 1.00 53.62 81 LEU A O 1
ATOM 645 N N . ALA A 1 82 ? 27.472 -21.924 -44.300 1.00 55.75 82 ALA A N 1
ATOM 646 C CA . ALA A 1 82 ? 27.411 -22.936 -45.350 1.00 55.75 82 ALA A CA 1
ATOM 647 C C . ALA A 1 82 ? 27.806 -24.333 -44.840 1.00 55.75 82 ALA A C 1
ATOM 649 O O . ALA A 1 82 ? 27.150 -25.305 -45.210 1.00 55.75 82 ALA A O 1
ATOM 650 N N . SER A 1 83 ? 28.817 -24.440 -43.967 1.00 49.06 83 SER A N 1
ATOM 651 C CA . SER A 1 83 ? 29.252 -25.726 -43.398 1.00 49.06 83 SER A CA 1
ATOM 652 C C . SER A 1 83 ? 28.262 -26.324 -42.392 1.00 49.06 83 SER A C 1
ATOM 654 O O . SER A 1 83 ? 28.271 -27.532 -42.186 1.00 49.06 83 SER A O 1
ATOM 656 N N . GLN A 1 84 ? 27.365 -25.512 -41.819 1.00 55.97 84 GLN A N 1
ATOM 657 C CA . GLN A 1 84 ? 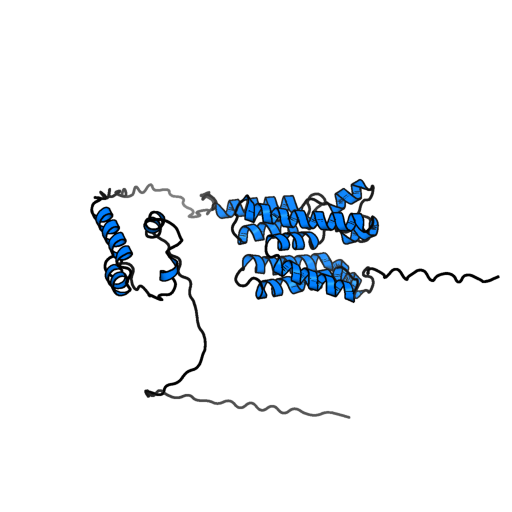26.296 -25.961 -40.914 1.00 55.97 84 GLN A CA 1
ATOM 658 C C . GLN A 1 84 ? 24.930 -26.161 -41.600 1.00 55.97 84 GLN A C 1
ATOM 660 O O . GLN A 1 84 ? 23.899 -26.202 -40.937 1.00 55.97 84 GLN A O 1
ATOM 665 N N . GLY A 1 85 ? 24.896 -26.280 -42.933 1.00 47.62 85 GLY A N 1
ATOM 666 C CA . GLY A 1 85 ? 23.678 -26.632 -43.679 1.00 47.62 85 GLY A CA 1
ATOM 667 C C . GLY A 1 85 ? 22.721 -25.468 -43.977 1.00 47.62 85 GLY A C 1
ATOM 668 O O . GLY A 1 85 ? 21.711 -25.661 -44.651 1.00 47.62 85 GLY A O 1
ATOM 669 N N . PHE A 1 86 ? 23.045 -24.231 -43.585 1.00 63.47 86 PHE A N 1
ATOM 670 C CA . PHE A 1 86 ? 22.210 -23.041 -43.818 1.00 63.47 86 PHE A CA 1
ATOM 671 C C . PHE A 1 86 ? 22.525 -22.331 -45.151 1.00 63.47 86 PHE A C 1
ATOM 673 O O . PHE A 1 86 ? 22.611 -21.098 -45.224 1.00 63.47 86 PHE A O 1
ATOM 680 N N . LEU A 1 87 ? 22.662 -23.092 -46.248 1.00 61.31 87 LEU A N 1
ATOM 681 C CA . LEU A 1 87 ? 23.051 -22.564 -47.570 1.00 61.31 87 LEU A CA 1
ATOM 682 C C . LEU A 1 87 ? 22.121 -21.451 -48.090 1.00 61.31 87 LEU A C 1
ATOM 684 O O . LEU A 1 87 ? 22.577 -20.508 -48.743 1.00 61.31 87 LEU A O 1
ATOM 688 N N . GLY A 1 88 ? 20.819 -21.540 -47.804 1.00 57.34 88 GLY A N 1
ATOM 689 C CA . GLY A 1 88 ? 19.833 -20.544 -48.234 1.00 57.34 88 GLY A CA 1
ATOM 690 C C . GLY A 1 88 ? 20.031 -19.176 -47.574 1.00 57.34 88 GLY A C 1
ATOM 691 O O . GLY A 1 88 ? 19.931 -18.142 -48.239 1.00 57.34 88 GLY A O 1
ATOM 692 N N . LEU A 1 89 ? 20.378 -19.160 -46.285 1.00 60.09 89 LEU A N 1
ATOM 693 C CA . LEU A 1 89 ? 20.634 -17.934 -45.529 1.00 60.09 89 LEU A CA 1
ATOM 694 C C . LEU A 1 89 ? 21.968 -17.302 -45.948 1.00 60.09 89 LEU A C 1
ATOM 696 O O . LEU A 1 89 ? 22.029 -16.097 -46.199 1.00 60.09 89 LEU A O 1
ATOM 700 N N . ALA A 1 90 ? 23.002 -18.127 -46.137 1.00 60.34 90 ALA A N 1
ATOM 701 C CA . ALA A 1 90 ? 24.303 -17.691 -46.637 1.00 60.34 90 ALA A CA 1
ATOM 702 C C . ALA A 1 90 ? 24.195 -17.014 -48.020 1.00 60.34 90 ALA A C 1
ATOM 704 O O . ALA A 1 90 ? 24.774 -15.945 -48.238 1.00 60.34 90 ALA A O 1
ATOM 705 N N . LYS A 1 91 ? 23.392 -17.572 -48.942 1.00 63.50 91 LYS A N 1
ATOM 706 C CA . LYS A 1 91 ? 23.131 -16.962 -50.260 1.00 63.50 91 LYS A CA 1
ATOM 707 C C . LYS A 1 91 ? 22.403 -15.617 -50.152 1.00 63.50 91 LYS A C 1
ATOM 709 O O . LYS A 1 91 ? 22.780 -14.678 -50.853 1.00 63.50 91 LYS A O 1
ATOM 714 N N . ARG A 1 92 ? 21.407 -15.491 -49.265 1.00 62.28 92 ARG A N 1
ATOM 715 C CA . ARG A 1 92 ? 20.648 -14.239 -49.060 1.00 62.28 92 ARG A CA 1
ATOM 716 C C . ARG A 1 92 ? 21.516 -13.120 -48.488 1.00 62.28 92 ARG A C 1
ATOM 718 O O . ARG A 1 92 ? 21.454 -11.996 -48.980 1.00 62.28 92 ARG A O 1
ATOM 725 N N . ILE A 1 93 ? 22.372 -13.437 -47.518 1.00 64.44 93 ILE A N 1
ATOM 726 C CA . ILE A 1 93 ? 23.330 -12.480 -46.944 1.00 64.44 93 ILE A CA 1
ATOM 727 C C . ILE A 1 93 ? 24.339 -12.035 -48.009 1.00 64.44 93 ILE A C 1
ATOM 729 O O . ILE A 1 93 ? 24.572 -10.839 -48.181 1.00 64.44 93 ILE A O 1
ATOM 733 N N . ARG A 1 94 ? 24.877 -12.976 -48.798 1.00 63.78 94 ARG A N 1
ATOM 734 C CA . ARG A 1 94 ? 25.820 -12.665 -49.884 1.00 63.78 94 ARG A CA 1
ATOM 735 C C . ARG A 1 94 ? 25.190 -11.759 -50.955 1.00 63.78 94 ARG A C 1
ATOM 737 O O . ARG A 1 94 ? 25.858 -10.853 -51.452 1.00 63.78 94 ARG A O 1
ATOM 744 N N . LEU A 1 95 ? 23.910 -11.959 -51.280 1.00 62.38 95 LEU A N 1
ATOM 745 C CA . LEU A 1 95 ? 23.174 -11.113 -52.226 1.00 62.38 95 LEU A CA 1
ATOM 746 C C . LEU A 1 95 ? 22.924 -9.702 -51.663 1.00 62.38 95 LEU A C 1
ATOM 748 O O . LEU A 1 95 ? 23.142 -8.718 -52.369 1.00 62.38 95 LEU A O 1
ATOM 752 N N . ALA A 1 96 ? 22.546 -9.592 -50.385 1.00 60.41 96 ALA A N 1
ATOM 753 C CA . ALA A 1 96 ? 22.349 -8.310 -49.707 1.00 60.41 96 ALA A CA 1
ATOM 754 C C . ALA A 1 96 ? 23.653 -7.492 -49.624 1.00 60.41 96 ALA A C 1
ATOM 756 O O . ALA A 1 96 ? 23.651 -6.292 -49.898 1.00 60.41 96 ALA A O 1
ATOM 757 N N . CYS A 1 97 ? 24.787 -8.141 -49.337 1.00 55.19 97 CYS A N 1
ATOM 758 C CA . CYS A 1 97 ? 26.099 -7.491 -49.344 1.00 55.19 97 CYS A CA 1
ATOM 759 C C . CYS A 1 97 ? 26.497 -6.988 -50.742 1.00 55.19 97 CYS A C 1
ATOM 761 O O . CYS A 1 97 ? 26.999 -5.872 -50.859 1.00 55.19 97 CYS A O 1
ATOM 763 N N . ARG A 1 98 ? 26.216 -7.748 -51.814 1.00 52.78 98 ARG A N 1
ATOM 764 C CA . ARG A 1 98 ? 26.459 -7.290 -53.198 1.00 52.78 98 ARG A CA 1
ATOM 765 C C . ARG A 1 98 ? 25.595 -6.086 -53.581 1.00 52.78 98 ARG A C 1
ATOM 767 O O . ARG A 1 98 ? 26.090 -5.173 -54.233 1.00 52.78 98 ARG A O 1
ATOM 774 N N . GLN A 1 99 ? 24.335 -6.046 -53.144 1.00 54.22 99 GLN A N 1
ATOM 775 C CA . GLN A 1 99 ? 23.448 -4.902 -53.396 1.00 54.22 99 GLN A CA 1
ATOM 776 C C . GLN A 1 99 ? 23.875 -3.632 -52.645 1.00 54.22 99 GLN A C 1
ATOM 778 O O . GLN A 1 99 ? 23.642 -2.524 -53.128 1.00 54.22 99 GLN A O 1
ATOM 783 N N . LEU A 1 100 ? 24.520 -3.778 -51.485 1.00 51.69 100 LEU A N 1
ATOM 784 C CA . LEU A 1 100 ? 25.057 -2.656 -50.712 1.00 51.69 100 LEU A CA 1
ATOM 785 C C . LEU A 1 100 ? 26.408 -2.164 -51.252 1.00 51.69 100 LEU A C 1
ATOM 787 O O . LEU A 1 100 ? 26.646 -0.959 -51.251 1.00 51.69 100 LEU A O 1
ATOM 791 N N . ALA A 1 101 ? 27.249 -3.058 -51.781 1.00 46.38 101 ALA A N 1
ATOM 792 C CA . ALA A 1 101 ? 28.532 -2.701 -52.392 1.00 46.38 101 ALA A CA 1
ATOM 793 C C . ALA A 1 101 ? 28.387 -1.891 -53.700 1.00 46.38 101 ALA A C 1
ATOM 795 O O . ALA A 1 101 ? 29.285 -1.133 -54.050 1.00 46.38 101 ALA A O 1
ATOM 796 N N . GLY A 1 102 ? 27.249 -1.999 -54.399 1.00 40.72 102 GLY A N 1
ATOM 797 C CA . GLY A 1 102 ? 26.972 -1.248 -55.633 1.00 40.72 102 GLY A CA 1
ATOM 798 C C . GLY A 1 102 ? 26.472 0.190 -55.434 1.00 40.72 102 GLY A C 1
ATOM 799 O O . GLY A 1 102 ? 26.263 0.903 -56.414 1.00 40.72 102 GLY A O 1
ATOM 800 N N . ARG A 1 103 ? 26.253 0.647 -54.192 1.00 44.31 103 ARG A N 1
ATOM 801 C CA . ARG A 1 103 ? 25.809 2.023 -53.920 1.00 44.31 103 ARG A CA 1
ATOM 802 C C . ARG A 1 103 ? 27.005 2.897 -53.556 1.00 44.31 103 ARG A C 1
ATOM 804 O O . ARG A 1 103 ? 27.469 2.882 -52.420 1.00 44.31 103 ARG A O 1
ATOM 811 N N . ASN A 1 104 ? 27.456 3.704 -54.515 1.00 35.19 104 ASN A N 1
ATOM 812 C CA . ASN A 1 104 ? 28.440 4.767 -54.306 1.00 35.19 104 ASN A CA 1
ATOM 813 C C . ASN A 1 104 ? 27.931 5.790 -53.270 1.00 35.19 104 ASN A C 1
ATOM 815 O O . ASN A 1 104 ? 27.292 6.786 -53.612 1.00 35.19 104 ASN A O 1
ATOM 819 N N . PHE A 1 105 ? 28.227 5.567 -51.988 1.00 41.66 105 PHE A N 1
ATOM 820 C CA . PHE A 1 105 ? 28.064 6.575 -50.944 1.00 41.66 105 PHE A CA 1
ATOM 821 C C . PHE A 1 105 ? 29.168 7.625 -51.103 1.00 41.66 105 PHE A C 1
ATOM 823 O O . PHE A 1 105 ? 30.282 7.495 -50.600 1.00 41.66 105 PHE A O 1
ATOM 830 N N . ARG A 1 106 ? 28.853 8.682 -51.855 1.00 33.12 106 ARG A N 1
ATOM 831 C CA . ARG A 1 106 ? 29.710 9.854 -52.043 1.00 33.12 106 ARG A CA 1
ATOM 832 C C . ARG A 1 106 ? 29.841 10.584 -50.695 1.00 33.12 106 ARG A C 1
ATOM 834 O O . ARG A 1 106 ? 28.952 11.329 -50.289 1.00 33.12 106 ARG A O 1
ATOM 841 N N . HIS A 1 107 ? 30.935 10.343 -49.973 1.00 35.19 107 HIS A N 1
ATOM 842 C CA . HIS A 1 107 ? 31.258 11.033 -48.722 1.00 35.19 107 HIS A CA 1
ATOM 843 C C . HIS A 1 107 ? 31.511 12.529 -48.989 1.00 35.19 107 HIS A C 1
ATOM 845 O O . HIS A 1 107 ? 32.571 12.904 -49.486 1.00 35.19 107 HIS A O 1
ATOM 851 N N . LYS A 1 108 ? 30.570 13.410 -48.624 1.00 30.25 108 LYS A N 1
ATOM 852 C CA . LYS A 1 108 ? 30.888 14.831 -48.413 1.00 30.25 108 LYS A CA 1
ATOM 853 C C . LYS A 1 108 ? 31.741 14.933 -47.144 1.00 30.25 108 LYS A C 1
ATOM 855 O O . LYS A 1 108 ? 31.235 14.718 -46.045 1.00 30.25 108 LYS A O 1
ATOM 860 N N . ARG A 1 109 ? 33.037 15.229 -47.293 1.00 30.22 109 ARG A N 1
ATOM 861 C CA . ARG A 1 109 ? 33.893 15.687 -46.188 1.00 30.22 109 ARG A CA 1
ATOM 862 C C . ARG A 1 109 ? 33.398 17.072 -45.773 1.00 30.22 109 ARG A C 1
ATOM 864 O O . ARG A 1 109 ? 33.555 18.027 -46.524 1.00 30.22 109 ARG A O 1
ATOM 871 N N . THR A 1 110 ? 32.767 17.183 -44.613 1.00 32.19 110 THR A N 1
ATOM 872 C CA . THR A 1 110 ? 32.500 18.479 -43.986 1.00 32.19 110 THR A CA 1
ATOM 873 C C . THR A 1 110 ? 33.802 18.988 -43.378 1.00 32.19 110 THR A C 1
ATOM 875 O O . THR A 1 110 ? 34.289 18.440 -42.389 1.00 32.19 110 THR A O 1
ATOM 878 N N . SER A 1 111 ? 34.390 19.999 -44.011 1.00 31.14 111 SER A N 1
ATOM 879 C CA . SER A 1 111 ? 35.522 20.761 -43.487 1.00 31.14 111 SER A CA 1
ATOM 880 C C . SER A 1 111 ? 35.119 21.484 -42.198 1.00 31.14 111 SER A C 1
ATOM 882 O O . SER A 1 111 ? 34.137 22.222 -42.188 1.00 31.14 111 SER A O 1
ATOM 884 N N . TYR A 1 112 ? 35.881 21.294 -41.121 1.00 30.39 112 TYR A N 1
ATOM 885 C CA . TYR A 1 112 ? 35.809 22.148 -39.931 1.00 30.39 112 TYR A CA 1
ATOM 886 C C . TYR A 1 112 ? 36.496 23.492 -40.231 1.00 30.39 112 TYR A C 1
ATOM 888 O O . TYR A 1 112 ? 37.632 23.477 -40.715 1.00 30.39 112 TYR A O 1
ATOM 896 N N . PRO A 1 113 ? 35.876 24.653 -39.952 1.00 37.06 113 PRO A N 1
ATOM 897 C CA . PRO A 1 113 ? 36.573 25.925 -40.059 1.00 37.06 113 PRO A CA 1
ATOM 898 C C . PRO A 1 113 ? 37.568 26.090 -38.899 1.00 37.06 113 PRO A C 1
ATOM 900 O O . PRO A 1 113 ? 37.230 25.896 -37.731 1.00 37.06 113 PRO A O 1
ATOM 903 N N . LYS A 1 114 ? 38.810 26.449 -39.250 1.00 38.38 114 LYS A N 1
ATOM 904 C CA . LYS A 1 114 ? 39.863 26.908 -38.332 1.00 38.38 114 LYS A CA 1
ATOM 905 C C . LYS A 1 114 ? 39.390 28.149 -37.563 1.00 38.38 114 LYS A C 1
ATOM 907 O O . LYS A 1 114 ? 38.692 28.998 -38.112 1.00 38.38 114 LYS A O 1
ATOM 912 N N . GLY A 1 115 ? 39.783 28.214 -36.293 1.00 33.69 115 GLY A N 1
ATOM 913 C CA . GLY A 1 115 ? 39.283 29.158 -35.299 1.00 33.69 115 GLY A CA 1
ATOM 914 C C . GLY A 1 115 ? 39.476 30.644 -35.610 1.00 33.69 115 GLY A C 1
ATOM 915 O O . GLY A 1 115 ? 40.428 31.060 -36.267 1.00 33.69 115 GLY A O 1
ATOM 916 N N . ARG A 1 116 ? 38.569 31.442 -35.037 1.00 34.19 116 ARG A N 1
ATOM 917 C CA . ARG A 1 116 ? 38.792 32.845 -34.683 1.00 34.19 116 ARG A CA 1
ATOM 918 C C . ARG A 1 116 ? 38.823 32.936 -33.165 1.00 34.19 116 ARG A C 1
ATOM 920 O O . ARG A 1 116 ? 37.829 32.650 -32.506 1.00 34.19 116 ARG A O 1
ATOM 927 N N . THR A 1 117 ? 39.965 33.328 -32.626 1.00 38.16 117 THR A N 1
ATOM 928 C CA . THR A 1 117 ? 40.114 33.793 -31.250 1.00 38.16 117 THR A CA 1
ATOM 929 C C . THR A 1 117 ? 39.621 35.236 -31.174 1.00 38.16 117 THR A C 1
ATOM 931 O O . THR A 1 117 ? 40.242 36.125 -31.752 1.00 38.16 117 THR A O 1
ATOM 934 N N . THR A 1 118 ? 38.518 35.486 -30.474 1.00 35.66 118 THR A N 1
ATOM 935 C CA . THR A 1 118 ? 38.201 36.822 -29.947 1.00 35.66 118 THR A CA 1
ATOM 936 C C . THR A 1 118 ? 38.685 36.887 -28.498 1.00 35.66 118 THR A C 1
ATOM 938 O O . THR A 1 118 ? 38.382 35.960 -27.740 1.00 35.66 118 THR A O 1
ATOM 941 N N . PRO A 1 119 ? 39.419 37.930 -28.079 1.00 41.53 119 PRO A N 1
ATOM 942 C CA . PRO A 1 119 ? 39.870 38.050 -26.703 1.00 41.53 119 PRO A CA 1
ATOM 943 C C . PRO A 1 119 ? 38.685 38.509 -25.849 1.00 41.53 119 PRO A C 1
ATOM 945 O O . PRO A 1 119 ? 38.299 39.671 -25.895 1.00 41.53 119 PRO A O 1
ATOM 948 N N . ASN A 1 120 ? 38.085 37.596 -25.085 1.00 39.34 120 ASN A N 1
ATOM 949 C CA . ASN A 1 120 ? 37.200 37.978 -23.989 1.00 39.34 120 ASN A CA 1
ATOM 950 C C . ASN A 1 120 ? 38.014 37.929 -22.694 1.00 39.34 120 ASN A C 1
ATOM 952 O O . ASN A 1 120 ? 38.205 36.866 -22.102 1.00 39.34 120 ASN A O 1
ATOM 956 N N . GLN A 1 121 ? 38.570 39.075 -22.313 1.00 42.81 121 GLN A N 1
ATOM 957 C CA . GLN A 1 121 ? 39.214 39.249 -21.021 1.00 42.81 121 GLN A CA 1
ATOM 958 C C . GLN A 1 121 ? 38.129 39.388 -19.946 1.00 42.81 121 GLN A C 1
ATOM 960 O O . GLN A 1 121 ? 37.608 40.473 -19.721 1.00 42.81 121 GLN A O 1
ATOM 965 N N . ASN A 1 122 ? 37.824 38.288 -19.255 1.00 38.97 122 ASN A N 1
ATOM 966 C CA . ASN A 1 122 ? 37.258 38.338 -17.908 1.00 38.97 122 ASN A CA 1
ATOM 967 C C . ASN A 1 122 ? 38.435 38.269 -16.918 1.00 38.97 122 ASN A C 1
ATOM 969 O O . ASN A 1 122 ? 39.018 37.192 -16.776 1.00 38.97 122 ASN A O 1
ATOM 973 N N . PRO A 1 123 ? 38.804 39.354 -16.213 1.00 43.91 123 PRO A N 1
ATOM 974 C CA . PRO A 1 123 ? 40.008 39.379 -15.379 1.00 43.91 123 PRO A CA 1
ATOM 975 C C . PRO A 1 123 ? 39.895 38.602 -14.053 1.00 43.91 123 PRO A C 1
ATOM 977 O O . PRO A 1 123 ? 40.799 38.681 -13.230 1.00 43.91 123 PRO A O 1
ATOM 980 N N . LEU A 1 124 ? 38.819 37.834 -13.825 1.00 51.97 124 LEU A N 1
ATOM 981 C CA . LEU A 1 124 ? 38.590 37.127 -12.556 1.00 51.97 124 LEU A CA 1
ATOM 982 C C . LEU A 1 124 ? 38.342 35.616 -12.657 1.00 51.97 124 LEU A C 1
ATOM 984 O O . LEU A 1 124 ? 38.127 34.996 -11.627 1.00 51.97 124 LEU A O 1
ATOM 988 N N . GLY A 1 125 ? 38.395 34.982 -13.834 1.00 44.00 125 GLY A N 1
ATOM 989 C CA . GLY A 1 125 ? 38.485 33.511 -13.927 1.00 44.00 125 GLY A CA 1
ATOM 990 C C . GLY A 1 125 ? 37.389 32.673 -13.233 1.00 44.00 125 GLY A C 1
ATOM 991 O O . GLY A 1 125 ? 37.576 31.471 -13.070 1.00 44.00 125 GLY A O 1
ATOM 992 N N . ILE A 1 126 ? 36.247 33.249 -12.841 1.00 51.19 126 ILE A N 1
ATOM 993 C CA . ILE A 1 126 ? 35.116 32.500 -12.274 1.00 51.19 126 ILE A CA 1
ATOM 994 C C . ILE A 1 126 ? 34.126 32.206 -13.401 1.00 51.19 126 ILE A C 1
ATOM 996 O O . ILE A 1 126 ? 33.227 32.991 -13.699 1.00 51.19 126 ILE A O 1
ATOM 1000 N N . SER A 1 127 ? 34.280 31.052 -14.045 1.00 40.25 127 SER A N 1
ATOM 1001 C CA . SER A 1 127 ? 33.209 30.461 -14.843 1.00 40.25 127 SER A CA 1
ATOM 1002 C C . SER A 1 127 ? 32.169 29.866 -13.892 1.00 40.25 127 SER A C 1
ATOM 1004 O O . SER A 1 127 ? 32.340 28.753 -13.393 1.00 40.25 127 SER A O 1
ATOM 1006 N N . LEU A 1 128 ? 31.097 30.609 -13.609 1.00 48.91 128 LEU A N 1
ATOM 1007 C CA . LEU A 1 128 ? 29.919 30.056 -12.939 1.00 48.91 128 LEU A CA 1
ATOM 1008 C C . LEU A 1 128 ? 29.333 28.934 -13.822 1.00 48.91 128 LEU A C 1
ATOM 1010 O O . LEU A 1 128 ? 29.088 29.175 -15.004 1.00 48.91 128 LEU A O 1
ATOM 1014 N N . PRO A 1 129 ? 29.058 27.727 -13.292 1.00 43.56 129 PRO A N 1
ATOM 1015 C CA . PRO A 1 129 ? 28.594 26.591 -14.096 1.00 43.56 129 PRO A CA 1
ATOM 1016 C C . PRO A 1 129 ? 27.115 26.704 -14.513 1.00 43.56 129 PRO A C 1
ATOM 1018 O O . PRO A 1 129 ? 26.544 25.763 -15.060 1.00 43.56 129 PRO A O 1
ATOM 1021 N N . PHE A 1 130 ? 26.470 27.847 -14.276 1.00 51.91 130 PHE A N 1
ATOM 1022 C CA . PHE A 1 130 ? 25.052 28.070 -14.549 1.00 51.91 130 PHE A CA 1
ATOM 1023 C C . PHE A 1 130 ? 24.868 28.871 -15.837 1.00 51.91 130 PHE A C 1
ATOM 1025 O O . PHE A 1 130 ? 24.429 30.014 -15.831 1.00 51.91 130 PHE A O 1
ATOM 1032 N N . GLY A 1 131 ? 25.238 28.260 -16.959 1.00 43.69 131 GLY A N 1
ATOM 1033 C CA . GLY A 1 131 ? 25.157 28.888 -18.276 1.00 43.69 131 GLY A CA 1
ATOM 1034 C C . GLY A 1 131 ? 24.920 27.871 -19.382 1.00 43.69 131 GLY A C 1
ATOM 1035 O O . GLY A 1 131 ? 25.657 27.837 -20.358 1.00 43.69 131 GLY A O 1
ATOM 1036 N N . GLY A 1 132 ? 23.934 26.992 -19.210 1.00 40.56 132 GLY A N 1
ATOM 1037 C CA . GLY A 1 132 ? 23.559 26.030 -20.241 1.00 40.56 132 GLY A CA 1
ATOM 1038 C C . GLY A 1 132 ? 22.406 25.149 -19.793 1.00 40.56 132 GLY A C 1
ATOM 1039 O O . GLY A 1 132 ? 22.618 24.128 -19.143 1.00 40.56 132 GLY A O 1
ATOM 1040 N N . SER A 1 133 ? 21.179 25.516 -20.161 1.00 53.62 133 SER A N 1
ATOM 1041 C CA . SER A 1 133 ? 20.013 24.635 -20.095 1.00 53.62 133 SER A CA 1
ATOM 1042 C C . SER A 1 133 ? 20.165 23.524 -21.135 1.00 53.62 133 SER A C 1
ATOM 1044 O O . SER A 1 133 ? 19.519 23.508 -22.180 1.00 53.62 133 SER A O 1
ATOM 1046 N N . SER A 1 134 ? 21.058 22.574 -20.854 1.00 56.94 134 SER A N 1
ATOM 1047 C CA . SER A 1 134 ? 21.064 21.299 -21.561 1.00 56.94 134 SER A CA 1
ATOM 1048 C C . SER A 1 134 ? 19.656 20.710 -21.419 1.00 56.94 134 SER A C 1
ATOM 1050 O O . SER A 1 134 ? 19.176 20.607 -20.286 1.00 56.94 134 SER A O 1
ATOM 1052 N N . PRO A 1 135 ? 18.953 20.375 -22.516 1.00 65.56 135 PRO A N 1
ATOM 1053 C CA . PRO A 1 135 ? 17.617 19.812 -22.416 1.00 65.56 135 PRO A CA 1
ATOM 1054 C C . PRO A 1 135 ? 17.684 18.559 -21.543 1.00 65.56 135 PRO A C 1
ATOM 1056 O O . PRO A 1 135 ? 18.483 17.656 -21.803 1.00 65.56 135 PRO A O 1
ATOM 1059 N N . ILE A 1 136 ? 16.873 18.535 -20.481 1.00 62.72 136 ILE A N 1
ATOM 1060 C CA . ILE A 1 136 ? 16.783 17.400 -19.559 1.00 62.72 136 ILE A CA 1
ATOM 1061 C C . ILE A 1 136 ? 16.577 16.132 -20.404 1.00 62.72 136 ILE A C 1
ATOM 1063 O O . ILE A 1 136 ? 15.738 16.141 -21.314 1.00 62.72 136 ILE A O 1
ATOM 1067 N N . PRO A 1 137 ? 17.322 15.040 -20.147 1.00 71.62 137 PRO A N 1
ATOM 1068 C CA . PRO A 1 137 ? 17.134 13.794 -20.874 1.00 71.62 137 PRO A CA 1
ATOM 1069 C C . PRO A 1 137 ? 15.659 13.393 -20.833 1.00 71.62 137 PRO A C 1
ATOM 1071 O O . PRO A 1 137 ? 15.077 13.307 -19.754 1.00 71.62 137 PRO A O 1
ATOM 1074 N N . LYS A 1 138 ? 15.048 13.126 -21.994 1.00 69.88 138 LYS A N 1
ATOM 1075 C CA . LYS A 1 138 ? 13.597 12.864 -22.106 1.00 69.88 138 LYS A CA 1
ATOM 1076 C C . LYS A 1 138 ? 13.097 11.797 -21.117 1.00 69.88 138 LYS A C 1
ATOM 1078 O O . LYS A 1 138 ? 11.992 11.916 -20.600 1.00 69.88 138 LYS A O 1
ATOM 1083 N N . GLY A 1 139 ? 13.925 10.794 -20.806 1.00 69.62 139 GLY A N 1
ATOM 1084 C CA . GLY A 1 139 ? 13.607 9.756 -19.818 1.00 69.62 139 GLY A CA 1
ATOM 1085 C C . GLY A 1 139 ? 13.451 10.276 -18.382 1.00 69.62 139 GLY A C 1
ATOM 1086 O O . GLY A 1 139 ? 12.586 9.798 -17.656 1.00 69.62 139 GLY A O 1
ATOM 1087 N N . VAL A 1 140 ? 14.221 11.293 -17.988 1.00 75.12 140 VAL A N 1
ATOM 1088 C CA . VAL A 1 140 ? 14.121 11.927 -16.663 1.00 75.12 140 VAL A CA 1
ATOM 1089 C C . VAL A 1 140 ? 12.817 12.718 -16.552 1.00 75.12 140 VAL A C 1
ATOM 1091 O O . VAL A 1 140 ? 12.095 12.580 -15.568 1.00 75.12 140 VAL A O 1
ATOM 1094 N N . THR A 1 141 ? 12.458 13.484 -17.586 1.00 80.81 141 THR A N 1
ATOM 1095 C CA . THR A 1 141 ? 11.193 14.237 -17.623 1.00 80.81 141 THR A CA 1
ATOM 1096 C C . THR A 1 141 ? 9.977 13.312 -17.548 1.00 80.81 141 THR A C 1
ATOM 1098 O O . THR A 1 141 ? 9.063 13.568 -16.769 1.00 80.81 141 THR A O 1
ATOM 1101 N N . ILE A 1 142 ? 9.980 12.205 -18.299 1.00 85.06 142 ILE A N 1
ATOM 1102 C CA . ILE A 1 142 ? 8.901 11.204 -18.251 1.00 85.06 142 ILE A CA 1
ATOM 1103 C C . ILE A 1 142 ? 8.808 10.570 -16.857 1.00 85.06 142 ILE A C 1
ATOM 1105 O O . ILE A 1 142 ? 7.708 10.415 -16.332 1.00 85.06 142 ILE A O 1
ATOM 1109 N N . GLY A 1 143 ? 9.946 10.269 -16.223 1.00 87.06 143 GLY A N 1
ATOM 1110 C CA . GLY A 1 143 ? 9.982 9.749 -14.856 1.00 87.06 143 GLY A CA 1
ATOM 1111 C C . GLY A 1 143 ? 9.311 10.680 -13.840 1.00 87.06 143 GLY A C 1
ATOM 1112 O O . GLY A 1 143 ? 8.507 10.219 -13.033 1.00 87.06 143 GLY A O 1
ATOM 1113 N N . PHE A 1 144 ? 9.571 11.991 -13.912 1.00 90.00 144 PHE A N 1
ATOM 1114 C CA . PHE A 1 144 ? 8.918 12.974 -13.038 1.00 90.00 144 PHE A CA 1
ATOM 1115 C C . PHE A 1 144 ? 7.408 13.073 -13.273 1.00 90.00 144 PHE A C 1
ATOM 1117 O O . PHE A 1 144 ? 6.647 13.150 -12.309 1.00 90.00 144 PHE A O 1
ATOM 1124 N N . LEU A 1 145 ? 6.966 13.039 -14.532 1.00 93.56 145 LEU A N 1
ATOM 1125 C CA . LEU A 1 145 ? 5.540 13.072 -14.866 1.00 93.56 145 LEU A CA 1
ATOM 1126 C C . LEU A 1 145 ? 4.811 11.831 -14.344 1.00 93.56 145 LEU A C 1
ATOM 1128 O O . LEU A 1 145 ? 3.749 11.950 -13.740 1.00 93.56 145 LEU A O 1
ATOM 1132 N N . LEU A 1 146 ? 5.408 10.653 -14.523 1.00 94.62 146 LEU A N 1
ATOM 1133 C CA . LEU A 1 146 ? 4.870 9.388 -14.030 1.00 94.62 146 LEU A CA 1
ATOM 1134 C C . LEU A 1 146 ? 4.834 9.333 -12.500 1.00 94.62 146 LEU A C 1
ATOM 1136 O O . LEU A 1 146 ? 3.825 8.934 -11.919 1.00 94.62 146 LEU A O 1
ATOM 1140 N N . PHE A 1 147 ? 5.886 9.814 -11.834 1.00 96.38 147 PHE A N 1
ATOM 1141 C CA . PHE A 1 147 ? 5.884 9.971 -10.382 1.00 96.38 147 PHE A CA 1
ATOM 1142 C C . PHE A 1 147 ? 4.753 10.904 -9.926 1.00 96.38 147 PHE A C 1
ATOM 1144 O O . PHE A 1 147 ? 3.974 10.545 -9.045 1.00 96.38 147 PHE A O 1
ATOM 1151 N N . GLY A 1 148 ? 4.615 12.077 -10.551 1.00 97.38 148 GLY A N 1
ATOM 1152 C CA . GLY A 1 148 ? 3.544 13.026 -10.247 1.00 97.38 148 GLY A CA 1
ATOM 1153 C C . GLY A 1 148 ? 2.152 12.422 -10.447 1.00 97.38 148 GLY A C 1
ATOM 1154 O O . GLY A 1 148 ? 1.306 12.518 -9.558 1.00 97.38 148 GLY A O 1
ATOM 1155 N N . ALA A 1 149 ? 1.930 11.730 -11.566 1.00 97.25 149 ALA A N 1
ATOM 1156 C CA . ALA A 1 149 ? 0.671 11.051 -11.859 1.00 97.25 149 ALA A CA 1
ATOM 1157 C C . ALA A 1 149 ? 0.349 9.973 -10.813 1.00 97.25 149 ALA A C 1
ATOM 1159 O O . ALA A 1 149 ? -0.747 9.972 -10.247 1.00 97.25 149 ALA A O 1
ATOM 1160 N N . GLY A 1 150 ? 1.316 9.108 -10.492 1.00 98.31 150 GLY A N 1
ATOM 1161 C CA . GLY A 1 150 ? 1.169 8.095 -9.449 1.00 98.31 150 GLY A CA 1
ATOM 1162 C C . GLY A 1 150 ? 0.823 8.720 -8.099 1.00 98.31 150 GLY A C 1
ATOM 1163 O O . GLY A 1 150 ? -0.143 8.306 -7.459 1.00 98.31 150 GLY A O 1
ATOM 1164 N N . PHE A 1 151 ? 1.542 9.771 -7.697 1.00 98.62 151 PHE A N 1
ATOM 1165 C CA . PHE A 1 151 ? 1.288 10.494 -6.451 1.00 98.62 151 PHE A CA 1
ATOM 1166 C C . PHE A 1 151 ? -0.126 11.080 -6.391 1.00 98.62 151 PHE A C 1
ATOM 1168 O O . PHE A 1 151 ? -0.821 10.895 -5.390 1.00 98.62 151 PHE A O 1
ATOM 1175 N N . LEU A 1 152 ? -0.587 11.737 -7.458 1.00 98.38 152 LEU A N 1
ATOM 1176 C CA . LEU A 1 152 ? -1.930 12.315 -7.522 1.00 98.38 152 LEU A CA 1
ATOM 1177 C C . LEU A 1 152 ? -3.015 11.239 -7.419 1.00 98.38 152 LEU A C 1
ATOM 1179 O O . LEU A 1 152 ? -3.911 11.372 -6.582 1.00 98.38 152 LEU A O 1
ATOM 1183 N N . ILE A 1 153 ? -2.893 10.145 -8.177 1.00 98.38 153 ILE A N 1
ATOM 1184 C CA . ILE A 1 153 ? -3.814 8.997 -8.113 1.00 98.38 153 ILE A CA 1
ATOM 1185 C C . ILE A 1 153 ? -3.846 8.418 -6.693 1.00 98.38 153 ILE A C 1
ATOM 1187 O O . ILE A 1 153 ? -4.909 8.209 -6.104 1.00 98.38 153 ILE A O 1
ATOM 1191 N N . GLY A 1 154 ? -2.671 8.198 -6.105 1.00 98.25 154 GLY A N 1
ATOM 1192 C CA . GLY A 1 154 ? -2.528 7.682 -4.750 1.00 98.25 154 GLY A CA 1
ATOM 1193 C C . GLY A 1 154 ? -3.104 8.600 -3.675 1.00 98.25 154 GLY A C 1
ATOM 1194 O O . GLY A 1 154 ? -3.627 8.121 -2.663 1.00 98.25 154 GLY A O 1
ATOM 1195 N N . SER A 1 155 ? -3.044 9.914 -3.899 1.00 98.25 155 SER A N 1
ATOM 1196 C CA . SER A 1 155 ? -3.457 10.927 -2.929 1.00 98.25 155 SER A CA 1
ATOM 1197 C C . SER A 1 155 ? -4.948 10.929 -2.622 1.00 98.25 155 SER A C 1
ATOM 1199 O O . SER A 1 155 ? -5.323 11.412 -1.553 1.00 98.25 155 SER A O 1
ATOM 1201 N N . ILE A 1 156 ? -5.784 10.344 -3.485 1.00 98.25 156 ILE A N 1
ATOM 1202 C CA . ILE A 1 156 ? -7.240 10.305 -3.324 1.00 98.25 156 ILE A CA 1
ATOM 1203 C C . ILE A 1 156 ? -7.600 9.581 -2.010 1.00 98.25 156 ILE A C 1
ATOM 1205 O O . ILE A 1 156 ? -7.338 8.376 -1.874 1.00 98.25 156 ILE A O 1
ATOM 1209 N N . PRO A 1 157 ? -8.183 10.276 -1.013 1.00 97.25 157 PRO A N 1
ATOM 1210 C CA . PRO A 1 157 ? -8.381 9.729 0.323 1.00 97.25 157 PRO A CA 1
ATOM 1211 C C . PRO A 1 157 ? -9.755 9.052 0.459 1.00 97.25 157 PRO A C 1
ATOM 1213 O O . PRO A 1 157 ? -10.604 9.505 1.229 1.00 97.25 157 PRO A O 1
ATOM 1216 N N . PHE A 1 158 ? -9.977 7.942 -0.257 1.00 98.38 158 PHE A N 1
ATOM 1217 C CA . PHE A 1 158 ? -11.276 7.249 -0.298 1.00 98.38 158 PHE A CA 1
ATOM 1218 C C . PHE A 1 158 ? -11.881 6.979 1.082 1.00 98.38 158 PHE A C 1
ATOM 1220 O O . PHE A 1 158 ? -13.068 7.215 1.285 1.00 98.38 158 PHE A O 1
ATOM 1227 N N . GLY A 1 159 ? -11.076 6.549 2.057 1.00 97.50 159 GLY A N 1
ATOM 1228 C CA . GLY A 1 159 ? -11.562 6.308 3.416 1.00 97.50 159 GLY A CA 1
ATOM 1229 C C . GLY A 1 159 ? -12.093 7.551 4.131 1.00 97.50 159 GLY A C 1
ATOM 1230 O O . GLY A 1 159 ? -13.087 7.461 4.850 1.00 97.50 159 GLY A O 1
ATOM 1231 N N . ALA A 1 160 ? -11.492 8.720 3.896 1.00 97.62 160 ALA A N 1
ATOM 1232 C CA . ALA A 1 160 ? -11.983 9.979 4.447 1.00 97.62 160 ALA A CA 1
ATOM 1233 C C . ALA A 1 160 ? -13.262 10.441 3.738 1.00 97.62 160 ALA A C 1
ATOM 1235 O O . ALA A 1 160 ? -14.210 10.849 4.403 1.00 97.62 160 ALA A O 1
ATOM 1236 N N . TRP A 1 161 ? -13.315 10.348 2.406 1.00 97.56 161 TRP A N 1
ATOM 1237 C CA . TRP A 1 161 ? -14.495 10.740 1.628 1.00 97.56 161 TRP A CA 1
ATOM 1238 C C . TRP A 1 161 ? -15.703 9.855 1.921 1.00 97.56 161 TRP A C 1
ATOM 1240 O O . TRP A 1 161 ? -16.784 10.369 2.200 1.00 97.56 161 TRP A O 1
ATOM 1250 N N . ILE A 1 162 ? -15.509 8.535 1.952 1.00 98.00 162 ILE A N 1
ATOM 1251 C CA . ILE A 1 162 ? -16.564 7.587 2.313 1.00 98.00 162 ILE A CA 1
ATOM 1252 C C . ILE A 1 162 ? -17.059 7.868 3.728 1.00 98.00 162 ILE A C 1
ATOM 1254 O O . ILE A 1 162 ? -18.264 7.970 3.932 1.00 98.00 162 ILE A O 1
ATOM 1258 N N . ALA A 1 163 ? -16.167 8.060 4.702 1.00 97.69 163 ALA A N 1
ATOM 1259 C CA . ALA A 1 163 ? -16.609 8.342 6.062 1.00 97.69 163 ALA A CA 1
ATOM 1260 C C . ALA A 1 163 ? -17.374 9.665 6.181 1.00 97.69 163 ALA A C 1
ATOM 1262 O O . ALA A 1 163 ? -18.427 9.703 6.819 1.00 97.69 163 ALA A O 1
ATOM 1263 N N . ARG A 1 164 ? -16.911 10.720 5.499 1.00 97.06 164 ARG A N 1
ATOM 1264 C CA . ARG A 1 164 ? -17.609 12.011 5.449 1.00 97.06 164 ARG A CA 1
ATOM 1265 C C . ARG A 1 164 ? -18.983 11.901 4.792 1.00 97.06 164 ARG A C 1
ATOM 1267 O O . ARG A 1 164 ? -19.919 12.511 5.292 1.00 97.06 164 ARG A O 1
ATOM 1274 N N . SER A 1 165 ? -19.138 11.072 3.755 1.00 97.12 165 SER A N 1
ATOM 1275 C CA . SER A 1 165 ? -20.451 10.796 3.143 1.00 97.12 165 SER A CA 1
ATOM 1276 C C . SER A 1 165 ? -21.440 10.132 4.110 1.00 97.12 165 SER A C 1
ATOM 1278 O O . SER A 1 165 ? -22.645 10.218 3.915 1.00 97.12 165 SER A O 1
ATOM 1280 N N . GLN A 1 166 ? -20.931 9.484 5.162 1.00 97.31 166 GLN A N 1
ATOM 1281 C CA . GLN A 1 166 ? -21.719 8.887 6.242 1.00 97.31 166 GLN A CA 1
ATOM 1282 C C . GLN A 1 166 ? -21.827 9.815 7.468 1.00 97.31 166 GLN A C 1
ATOM 1284 O O . GLN A 1 166 ? -22.174 9.359 8.553 1.00 97.31 166 GLN A O 1
ATOM 1289 N N . GLY A 1 167 ? -21.482 11.102 7.332 1.00 96.88 167 GLY A N 1
ATOM 1290 C CA . GLY A 1 167 ? -21.544 12.088 8.416 1.00 96.88 167 GLY A CA 1
ATOM 1291 C C . GLY A 1 167 ? -20.452 11.941 9.481 1.00 96.88 167 GLY A C 1
ATOM 1292 O O . GLY A 1 167 ? -20.576 12.504 10.567 1.00 96.88 167 GLY A O 1
ATOM 1293 N N . VAL A 1 168 ? -19.379 11.186 9.209 1.00 97.06 168 VAL A N 1
ATOM 1294 C CA . VAL A 1 168 ? -18.325 10.893 10.191 1.00 97.06 168 VAL A CA 1
ATOM 1295 C C . VAL A 1 168 ? -16.965 11.421 9.746 1.00 97.06 168 VAL A C 1
ATOM 1297 O O . VAL A 1 168 ? -16.426 11.044 8.707 1.00 97.06 168 VAL A O 1
ATOM 1300 N N . ASP A 1 169 ? -16.336 12.223 10.603 1.00 96.62 169 ASP A N 1
ATOM 1301 C CA . ASP A 1 169 ? -14.917 12.550 10.475 1.00 96.62 169 ASP A CA 1
ATOM 1302 C C . ASP A 1 169 ? -14.051 11.403 11.023 1.00 96.62 169 ASP A C 1
ATOM 1304 O O . ASP A 1 169 ? -13.847 11.259 12.233 1.00 96.62 169 ASP A O 1
ATOM 1308 N N . ILE A 1 170 ? -13.537 10.561 10.122 1.00 96.69 170 ILE A N 1
ATOM 1309 C CA . ILE A 1 170 ? -12.762 9.369 10.492 1.00 96.69 170 ILE A CA 1
ATOM 1310 C C . ILE A 1 170 ? -11.441 9.696 11.201 1.00 96.69 170 ILE A C 1
ATOM 1312 O O . ILE A 1 170 ? -10.945 8.867 11.965 1.00 96.69 170 ILE A O 1
ATOM 1316 N N . GLN A 1 171 ? -10.880 10.895 11.002 1.00 95.44 171 GLN A N 1
ATOM 1317 C CA . GLN A 1 171 ? -9.632 11.301 11.659 1.00 95.44 171 GLN A CA 1
ATOM 1318 C C . GLN A 1 171 ? -9.835 11.559 13.160 1.00 95.44 171 GLN A C 1
ATOM 1320 O O . GLN A 1 171 ? -8.879 11.480 13.928 1.00 95.44 171 GLN A O 1
ATOM 1325 N N . LYS A 1 172 ? -11.082 11.791 13.591 1.00 95.88 172 LYS A N 1
ATOM 1326 C CA . LYS A 1 172 ? -11.470 12.005 14.994 1.00 95.88 172 LYS A CA 1
ATOM 1327 C C . LYS A 1 172 ? -12.059 10.759 15.665 1.00 95.88 172 LYS A C 1
ATOM 1329 O O . LYS A 1 172 ? -12.504 10.833 16.807 1.00 95.88 172 LYS A O 1
ATOM 1334 N N . ARG A 1 173 ? -12.124 9.614 14.974 1.00 94.56 173 ARG A N 1
ATOM 1335 C CA . ARG A 1 173 ? -12.791 8.395 15.468 1.00 94.56 173 ARG A CA 1
ATOM 1336 C C . ARG A 1 173 ? -11.882 7.173 15.412 1.00 94.56 173 ARG A C 1
ATOM 1338 O O . ARG A 1 173 ? -11.039 7.033 14.524 1.00 94.56 173 ARG A O 1
ATOM 1345 N N . GLY A 1 174 ? -12.093 6.252 16.352 1.00 91.00 174 GLY A N 1
ATOM 1346 C CA . GLY A 1 174 ? -11.333 5.007 16.446 1.00 91.00 174 GLY A CA 1
ATOM 1347 C C . GLY A 1 174 ? -9.835 5.273 16.593 1.00 91.00 174 GLY A C 1
ATOM 1348 O O . GLY A 1 174 ? -9.415 5.961 17.514 1.00 91.00 174 GLY A O 1
ATOM 1349 N N . SER A 1 175 ? -9.022 4.747 15.677 1.00 90.25 175 SER A N 1
ATOM 1350 C CA . SER A 1 175 ? -7.572 4.977 15.682 1.00 90.25 175 SER A CA 1
ATOM 1351 C C . SER A 1 175 ? -7.139 6.289 15.010 1.00 90.25 175 SER A C 1
ATOM 1353 O O . SER A 1 175 ? -5.939 6.485 14.835 1.00 90.25 175 SER A O 1
ATOM 1355 N N . GLY A 1 176 ? -8.074 7.101 14.503 1.00 92.50 176 GLY A N 1
ATOM 1356 C CA . GLY A 1 176 ? -7.799 8.324 13.733 1.00 92.50 176 GLY A CA 1
ATOM 1357 C C . GLY A 1 176 ? -7.183 8.102 12.342 1.00 92.50 176 GLY A C 1
ATOM 1358 O O . GLY A 1 176 ? -6.851 9.056 11.644 1.00 92.50 176 GLY A O 1
ATOM 1359 N N . ASN A 1 177 ? -7.016 6.848 11.907 1.00 95.75 177 ASN A N 1
ATOM 1360 C CA . ASN A 1 177 ? -6.463 6.530 10.589 1.00 95.75 177 ASN A CA 1
ATOM 1361 C C . ASN A 1 177 ? -7.587 6.483 9.545 1.00 95.75 177 ASN A C 1
ATOM 1363 O O . ASN A 1 177 ? -8.670 5.987 9.838 1.00 95.75 177 ASN A O 1
ATOM 1367 N N . ILE A 1 178 ? -7.331 6.933 8.319 1.00 96.62 178 ILE A N 1
ATOM 1368 C CA . ILE A 1 178 ? -8.333 6.906 7.241 1.00 96.62 178 ILE A CA 1
ATOM 1369 C C . ILE A 1 178 ? -8.521 5.516 6.614 1.00 96.62 178 ILE A C 1
ATOM 1371 O O . ILE A 1 178 ? -9.460 5.308 5.857 1.00 96.62 178 ILE A O 1
ATOM 1375 N N . GLY A 1 179 ? -7.611 4.575 6.875 1.00 95.69 179 GLY A N 1
ATOM 1376 C CA . GLY A 1 179 ? -7.587 3.288 6.189 1.00 95.69 179 GLY A CA 1
ATOM 1377 C C . GLY A 1 179 ? -8.760 2.365 6.536 1.00 95.69 179 GLY A C 1
ATOM 1378 O O . GLY A 1 179 ? -9.410 2.487 7.580 1.00 95.69 179 GLY A O 1
ATOM 1379 N N . ALA A 1 180 ? -8.949 1.365 5.674 1.00 97.06 180 ALA A N 1
ATOM 1380 C CA . ALA A 1 180 ? -10.009 0.358 5.725 1.00 97.06 180 ALA A CA 1
ATOM 1381 C C . ALA A 1 180 ? -10.288 -0.229 7.116 1.00 97.06 180 ALA A C 1
ATOM 1383 O O . ALA A 1 180 ? -11.440 -0.424 7.492 1.00 97.06 180 ALA A O 1
ATOM 1384 N N . THR A 1 181 ? -9.251 -0.503 7.911 1.00 95.38 181 THR A N 1
ATOM 1385 C CA . THR A 1 181 ? -9.425 -1.109 9.236 1.00 95.38 181 THR A CA 1
ATOM 1386 C C . THR A 1 181 ? -10.134 -0.177 10.219 1.00 95.38 181 THR A C 1
ATOM 1388 O O . THR A 1 181 ? -10.966 -0.639 10.993 1.00 95.38 181 THR A O 1
ATOM 1391 N N . ASN A 1 182 ? -9.820 1.122 10.220 1.00 96.25 182 ASN A N 1
ATOM 1392 C CA . ASN A 1 182 ? -10.483 2.070 11.117 1.00 96.25 182 ASN A CA 1
ATOM 1393 C C . ASN A 1 182 ? -11.904 2.363 10.632 1.00 96.25 182 ASN A C 1
ATOM 1395 O O . ASN A 1 182 ? -12.842 2.290 11.419 1.00 96.25 182 ASN A O 1
ATOM 1399 N N . VAL A 1 183 ? -12.073 2.576 9.324 1.00 97.62 183 VAL A N 1
ATOM 1400 C CA . VAL A 1 183 ? -13.397 2.729 8.703 1.00 97.62 183 VAL A CA 1
ATOM 1401 C C . VAL A 1 183 ? -14.283 1.521 9.012 1.00 97.62 183 VAL A C 1
ATOM 1403 O O . VAL A 1 183 ? -15.418 1.681 9.445 1.00 97.62 183 VAL A O 1
ATOM 1406 N N . GLY A 1 184 ? -13.746 0.307 8.892 1.00 96.56 184 GLY A N 1
ATOM 1407 C CA . GLY A 1 184 ? -14.457 -0.926 9.216 1.00 96.56 184 GLY A CA 1
ATOM 1408 C C . GLY A 1 184 ? -14.875 -1.040 10.684 1.00 96.56 184 GLY A C 1
ATOM 1409 O O . GLY A 1 184 ? -15.917 -1.624 10.970 1.00 96.56 184 GLY A O 1
ATOM 1410 N N . ARG A 1 185 ? -14.092 -0.474 11.613 1.00 93.94 185 ARG A N 1
ATOM 1411 C CA . ARG A 1 185 ? -14.431 -0.424 13.047 1.00 93.94 185 ARG A CA 1
ATOM 1412 C C . ARG A 1 185 ? -15.476 0.641 13.366 1.00 93.94 185 ARG A C 1
ATOM 1414 O O . ARG A 1 185 ? -16.318 0.401 14.219 1.00 93.94 185 ARG A O 1
ATOM 1421 N N . VAL A 1 186 ? -15.409 1.798 12.708 1.00 96.31 186 VAL A N 1
ATOM 1422 C CA . VAL A 1 186 ? -16.270 2.953 13.005 1.00 96.31 186 VAL A CA 1
ATOM 1423 C C . VAL A 1 186 ? -17.613 2.873 12.274 1.00 96.31 186 VAL A C 1
ATOM 1425 O O . VAL A 1 186 ? -18.640 3.157 12.875 1.00 96.31 186 VAL A O 1
ATOM 1428 N N . LEU A 1 187 ? -17.613 2.473 11.001 1.00 96.75 187 LEU A N 1
ATOM 1429 C CA . LEU A 1 187 ? -18.800 2.461 10.132 1.00 96.75 187 LEU A CA 1
ATOM 1430 C C . LEU A 1 187 ? -19.293 1.046 9.805 1.00 96.75 187 LEU A C 1
ATOM 1432 O O . LEU A 1 187 ? -20.409 0.871 9.325 1.00 96.75 187 LEU A O 1
ATOM 1436 N N . GLY A 1 188 ? -18.480 0.019 10.059 1.00 96.19 188 GLY A N 1
ATOM 1437 C CA . GLY A 1 188 ? -18.822 -1.382 9.815 1.00 96.19 188 GLY A CA 1
ATOM 1438 C C . GLY A 1 188 ? -18.098 -2.007 8.619 1.00 96.19 188 GLY A C 1
ATOM 1439 O O . GLY A 1 188 ? -17.546 -1.335 7.745 1.00 96.19 188 GLY A O 1
ATOM 1440 N N . LYS A 1 189 ? -18.103 -3.347 8.577 1.00 95.12 189 LYS A N 1
ATOM 1441 C CA . LYS A 1 189 ? -17.272 -4.152 7.659 1.00 95.12 189 LYS A CA 1
ATOM 1442 C C . LYS A 1 189 ? -17.485 -3.827 6.179 1.00 95.12 189 LYS A C 1
ATOM 1444 O O . LYS A 1 189 ? -16.505 -3.778 5.446 1.00 95.12 189 LYS A O 1
ATOM 1449 N N . LYS A 1 190 ? -18.732 -3.568 5.760 1.00 97.50 190 LYS A N 1
ATOM 1450 C CA . LYS A 1 190 ? -19.073 -3.205 4.372 1.00 97.50 190 LYS A CA 1
ATOM 1451 C C . LYS A 1 190 ? -18.235 -2.015 3.890 1.00 97.50 190 LYS A C 1
ATOM 1453 O O . LYS A 1 190 ? -17.591 -2.096 2.850 1.00 97.50 190 LYS A O 1
ATOM 1458 N N . TRP A 1 191 ? -18.184 -0.949 4.688 1.00 97.94 191 TRP A N 1
ATOM 1459 C CA . TRP A 1 191 ? -17.415 0.255 4.374 1.00 97.94 191 TRP A CA 1
ATOM 1460 C C . TRP A 1 191 ? -15.909 0.021 4.453 1.00 97.94 191 TRP A C 1
ATOM 1462 O O . TRP A 1 191 ? -15.167 0.523 3.614 1.00 97.94 191 TRP A O 1
ATOM 1472 N N . GLY A 1 192 ? -15.454 -0.791 5.412 1.00 97.88 192 GLY A N 1
ATOM 1473 C CA . GLY A 1 192 ? -14.052 -1.201 5.490 1.00 97.88 192 GLY A CA 1
ATOM 1474 C C . GLY A 1 192 ? -13.576 -1.918 4.221 1.00 97.88 192 GLY A C 1
ATOM 1475 O O . GLY A 1 192 ? -12.534 -1.558 3.679 1.00 97.88 192 GLY A O 1
ATOM 1476 N N . TYR A 1 193 ? -14.347 -2.885 3.714 1.00 98.12 193 TYR A N 1
ATOM 1477 C CA . TYR A 1 193 ? -14.010 -3.602 2.480 1.00 98.12 193 TYR A CA 1
ATOM 1478 C C . TYR A 1 193 ? -14.053 -2.704 1.245 1.00 98.12 193 TYR A C 1
ATOM 1480 O O . TYR A 1 193 ? -13.155 -2.794 0.414 1.00 98.12 193 TYR A O 1
ATOM 1488 N N . LEU A 1 194 ? -15.035 -1.802 1.150 1.00 98.44 194 LEU A N 1
ATOM 1489 C CA . LEU A 1 194 ? -15.099 -0.839 0.050 1.00 98.44 194 LEU A CA 1
ATOM 1490 C C . LEU A 1 194 ? -13.861 0.068 0.021 1.00 98.44 194 LEU A C 1
ATOM 1492 O O . LEU A 1 194 ? -13.246 0.236 -1.026 1.00 98.44 194 LEU A O 1
ATOM 1496 N N . VAL A 1 195 ? -13.454 0.608 1.173 1.00 98.56 195 VAL A N 1
ATOM 1497 C CA . VAL A 1 195 ? -12.241 1.434 1.270 1.00 98.56 195 VAL A CA 1
ATOM 1498 C C . VAL A 1 195 ? -10.997 0.631 0.916 1.00 98.56 195 VAL A C 1
ATOM 1500 O O . VAL A 1 195 ? -10.152 1.130 0.182 1.00 98.56 195 VAL A O 1
ATOM 1503 N N . PHE A 1 196 ? -10.888 -0.612 1.397 1.00 98.44 196 PHE A N 1
ATOM 1504 C CA . PHE A 1 196 ? -9.767 -1.486 1.047 1.00 98.44 196 PHE A CA 1
ATOM 1505 C C . PHE A 1 196 ? -9.675 -1.695 -0.466 1.00 98.44 196 PHE A C 1
ATOM 1507 O O . PHE A 1 196 ? -8.600 -1.534 -1.037 1.00 98.44 196 PHE A O 1
ATOM 1514 N N . LEU A 1 197 ? -10.807 -2.007 -1.104 1.00 98.62 197 LEU A N 1
ATOM 1515 C CA . LEU A 1 197 ? -10.887 -2.219 -2.542 1.00 98.62 197 LEU A CA 1
ATOM 1516 C C . LEU A 1 197 ? -10.471 -0.961 -3.309 1.00 98.62 197 LEU A C 1
ATOM 1518 O O . LEU A 1 197 ? -9.610 -1.047 -4.172 1.00 98.62 197 LEU A O 1
ATOM 1522 N N . LEU A 1 198 ? -11.019 0.208 -2.974 1.00 98.69 198 LEU A N 1
ATOM 1523 C CA . LEU A 1 198 ? -10.698 1.458 -3.671 1.00 98.69 198 LEU A CA 1
ATOM 1524 C C . LEU A 1 198 ? -9.242 1.900 -3.455 1.00 98.69 198 LEU A C 1
ATOM 1526 O O . LEU A 1 198 ? -8.580 2.344 -4.394 1.00 98.69 198 LEU A O 1
ATOM 1530 N N . ASP A 1 199 ? -8.710 1.742 -2.239 1.00 98.62 199 ASP A N 1
ATOM 1531 C CA . ASP A 1 199 ? -7.307 2.049 -1.950 1.00 98.62 199 ASP A CA 1
ATOM 1532 C C . ASP A 1 199 ? -6.335 1.086 -2.643 1.00 98.62 199 ASP A C 1
ATOM 1534 O O . ASP A 1 199 ? -5.220 1.502 -2.962 1.00 98.62 199 ASP A O 1
ATOM 1538 N N . ALA A 1 200 ? -6.727 -0.170 -2.874 1.00 98.69 200 ALA A N 1
ATOM 1539 C CA . ALA A 1 200 ? -5.971 -1.106 -3.702 1.00 98.69 200 ALA A CA 1
ATOM 1540 C C . ALA A 1 200 ? -6.104 -0.761 -5.191 1.00 98.69 200 ALA A C 1
ATOM 1542 O O . ALA A 1 200 ? -5.098 -0.663 -5.890 1.00 98.69 200 ALA A O 1
ATOM 1543 N N . LEU A 1 201 ? -7.317 -0.481 -5.671 1.00 98.69 201 LEU A N 1
ATOM 1544 C CA . LEU A 1 201 ? -7.566 -0.140 -7.069 1.00 98.69 201 LEU A CA 1
ATOM 1545 C C . LEU A 1 201 ? -6.779 1.086 -7.518 1.00 98.69 201 LEU A C 1
ATOM 1547 O O . LEU A 1 201 ? -6.234 1.053 -8.610 1.00 98.69 201 LEU A O 1
ATOM 1551 N N . LYS A 1 202 ? -6.627 2.129 -6.694 1.00 98.50 202 LYS A N 1
ATOM 1552 C CA . LYS A 1 202 ? -5.782 3.275 -7.080 1.00 98.50 202 LYS A CA 1
ATOM 1553 C C . LYS A 1 202 ? -4.300 2.913 -7.221 1.00 98.50 202 LYS A C 1
ATOM 1555 O O . LYS A 1 202 ? -3.625 3.456 -8.087 1.00 98.50 202 LYS A O 1
ATOM 1560 N N . GLY A 1 203 ? -3.794 1.993 -6.394 1.00 98.56 203 GLY A N 1
ATOM 1561 C CA . GLY A 1 203 ? -2.416 1.508 -6.495 1.00 98.56 203 GLY A CA 1
ATOM 1562 C C . GLY A 1 203 ? -2.206 0.677 -7.757 1.00 98.56 203 GLY A C 1
ATOM 1563 O O . GLY A 1 203 ? -1.254 0.909 -8.497 1.00 98.56 203 GLY A O 1
ATOM 1564 N N . TRP A 1 204 ? -3.140 -0.236 -8.031 1.00 98.69 204 TRP A N 1
ATOM 1565 C CA . TRP A 1 204 ? -3.153 -1.030 -9.259 1.00 98.69 204 TRP A CA 1
ATOM 1566 C C . TRP A 1 204 ? -3.285 -0.143 -10.499 1.00 98.69 204 TRP A C 1
ATOM 1568 O O . TRP A 1 204 ? -2.497 -0.273 -11.426 1.00 98.69 204 TRP A O 1
ATOM 1578 N N . PHE A 1 205 ? -4.223 0.805 -10.486 1.00 98.56 205 PHE A N 1
ATOM 1579 C CA . PHE A 1 205 ? -4.489 1.709 -11.602 1.00 98.56 205 PHE A CA 1
ATOM 1580 C C . PHE A 1 205 ? -3.280 2.586 -11.931 1.00 98.56 205 PHE A C 1
ATOM 1582 O O . PHE A 1 205 ? -2.972 2.769 -13.102 1.00 98.56 205 PHE A O 1
ATOM 1589 N N . ALA A 1 206 ? -2.555 3.083 -10.924 1.00 98.44 206 ALA A N 1
ATOM 1590 C CA . ALA A 1 206 ? -1.326 3.842 -11.148 1.00 98.44 206 ALA A CA 1
ATOM 1591 C C . ALA A 1 206 ? -0.259 3.008 -11.881 1.00 98.44 206 ALA A C 1
ATOM 1593 O O . ALA A 1 206 ? 0.377 3.498 -12.812 1.00 98.44 206 ALA A O 1
ATOM 1594 N N . VAL A 1 207 ? -0.093 1.740 -11.493 1.00 98.19 207 VAL A N 1
ATOM 1595 C CA . VAL A 1 207 ? 0.829 0.819 -12.171 1.00 98.19 207 VAL A CA 1
ATOM 1596 C C . VAL A 1 207 ? 0.332 0.471 -13.570 1.00 98.19 207 VAL A C 1
ATOM 1598 O O . VAL A 1 207 ? 1.114 0.554 -14.506 1.00 98.19 207 VAL A O 1
ATOM 1601 N N . TRP A 1 208 ? -0.944 0.117 -13.729 1.00 97.88 208 TRP A N 1
ATOM 1602 C CA . TRP A 1 208 ? -1.546 -0.214 -15.022 1.00 97.88 208 TRP A CA 1
ATOM 1603 C C . TRP A 1 208 ? -1.422 0.947 -16.017 1.00 97.88 208 TRP A C 1
ATOM 1605 O O . TRP A 1 208 ? -1.033 0.746 -17.166 1.00 97.88 208 TRP A O 1
ATOM 1615 N N . LEU A 1 209 ? -1.670 2.178 -15.561 1.00 96.62 209 LEU A N 1
ATOM 1616 C CA . LEU A 1 209 ? -1.515 3.378 -16.375 1.00 96.62 209 LEU A CA 1
ATOM 1617 C C . LEU A 1 209 ? -0.069 3.531 -16.871 1.00 96.62 209 LEU A C 1
ATOM 1619 O O . LEU A 1 209 ? 0.151 3.844 -18.037 1.00 96.62 209 LEU A O 1
ATOM 1623 N N . ALA A 1 210 ? 0.922 3.294 -16.010 1.00 96.56 210 ALA A N 1
ATOM 1624 C CA . ALA A 1 210 ? 2.322 3.365 -16.409 1.00 96.56 210 ALA A CA 1
ATOM 1625 C C . ALA A 1 210 ? 2.729 2.193 -17.317 1.00 96.56 210 ALA A C 1
ATOM 1627 O O . ALA A 1 210 ? 3.243 2.424 -18.406 1.00 96.56 210 ALA A O 1
ATOM 1628 N N . ALA A 1 211 ? 2.488 0.955 -16.888 1.00 94.62 211 ALA A N 1
ATOM 1629 C CA . ALA A 1 211 ? 3.005 -0.253 -17.523 1.00 94.62 211 ALA A CA 1
ATOM 1630 C C . ALA A 1 211 ? 2.267 -0.626 -18.812 1.00 94.62 211 ALA A C 1
ATOM 1632 O O . ALA A 1 211 ? 2.911 -0.955 -19.801 1.00 94.62 211 ALA A O 1
ATOM 1633 N N . GLU A 1 212 ? 0.936 -0.553 -18.817 1.00 92.75 212 GLU A N 1
ATOM 1634 C CA . GLU A 1 212 ? 0.118 -1.053 -19.928 1.00 92.75 212 GLU A CA 1
ATOM 1635 C C . GLU A 1 212 ? -0.311 0.077 -20.862 1.00 92.75 212 GLU A C 1
ATOM 1637 O O . GLU A 1 212 ? -0.180 -0.026 -22.080 1.00 92.75 212 GLU A O 1
ATOM 1642 N N . PHE A 1 213 ? -0.801 1.187 -20.300 1.00 90.25 213 PHE A N 1
ATOM 1643 C CA . PHE A 1 213 ? -1.331 2.286 -21.109 1.00 90.25 213 PHE A CA 1
ATOM 1644 C C . PHE A 1 213 ? -0.220 3.157 -21.708 1.00 90.25 213 PHE A C 1
ATOM 1646 O O . PHE A 1 213 ? -0.244 3.463 -22.898 1.00 90.25 213 PHE A O 1
ATOM 1653 N N . LEU A 1 214 ? 0.773 3.539 -20.900 1.00 92.81 214 LEU A N 1
ATOM 1654 C CA . LEU A 1 214 ? 1.912 4.352 -21.342 1.00 92.81 214 LEU A CA 1
ATOM 1655 C C . LEU A 1 214 ? 3.123 3.517 -21.779 1.00 92.81 214 LEU A C 1
ATOM 1657 O O . LEU A 1 214 ? 4.091 4.091 -22.281 1.00 92.81 214 LEU A O 1
ATOM 1661 N N . GLN A 1 215 ? 3.079 2.191 -21.595 1.00 92.06 215 GLN A N 1
ATOM 1662 C CA . GLN A 1 215 ? 4.170 1.260 -21.924 1.00 92.06 215 GLN A CA 1
ATOM 1663 C C . GLN A 1 215 ? 5.514 1.693 -21.324 1.00 92.06 215 GLN A C 1
ATOM 1665 O O . GLN A 1 215 ? 6.582 1.577 -21.933 1.00 92.06 215 GLN A O 1
ATOM 1670 N N . ALA A 1 216 ? 5.457 2.239 -20.111 1.00 90.19 216 ALA A N 1
ATOM 1671 C CA . ALA A 1 216 ? 6.625 2.652 -19.368 1.00 90.19 216 ALA A CA 1
ATOM 1672 C C . ALA A 1 216 ? 7.437 1.417 -18.957 1.00 90.19 216 ALA A C 1
ATOM 1674 O O . ALA A 1 216 ? 6.895 0.399 -18.521 1.00 90.19 216 ALA A O 1
ATOM 1675 N N . GLY A 1 217 ? 8.764 1.513 -19.078 1.00 91.56 217 GLY A N 1
ATOM 1676 C CA . GLY A 1 217 ? 9.661 0.439 -18.656 1.00 91.56 217 GLY A CA 1
ATOM 1677 C C . GLY A 1 217 ? 9.515 0.109 -17.165 1.00 91.56 217 GLY A C 1
ATOM 1678 O O . GLY A 1 217 ? 9.083 0.948 -16.374 1.00 91.56 217 GLY A O 1
ATOM 1679 N N . ASP A 1 218 ? 9.935 -1.098 -16.778 1.00 93.12 218 ASP A N 1
ATOM 1680 C CA . ASP A 1 218 ? 9.775 -1.662 -15.425 1.00 93.12 218 ASP A CA 1
ATOM 1681 C C . ASP A 1 218 ? 10.076 -0.660 -14.297 1.00 93.12 218 ASP A C 1
ATOM 1683 O O . ASP A 1 218 ? 9.226 -0.401 -13.446 1.00 93.12 218 ASP A O 1
ATOM 1687 N N . ALA A 1 219 ? 11.240 -0.007 -14.339 1.00 94.75 219 ALA A N 1
ATOM 168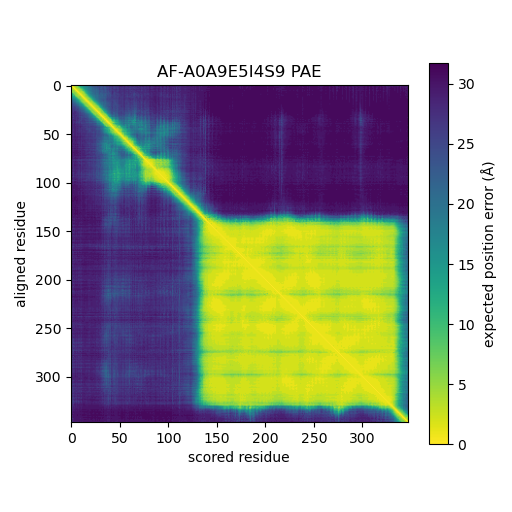8 C CA . ALA A 1 219 ? 11.649 0.950 -13.314 1.00 94.75 219 ALA A CA 1
ATOM 1689 C C . ALA A 1 219 ? 10.694 2.153 -13.176 1.00 94.75 219 ALA A C 1
ATOM 1691 O O . ALA A 1 219 ? 10.442 2.617 -12.065 1.00 94.75 219 ALA A O 1
ATOM 1692 N N . ALA A 1 220 ? 10.139 2.649 -14.283 1.00 95.50 220 ALA A N 1
ATOM 1693 C CA . ALA A 1 220 ? 9.207 3.773 -14.277 1.00 95.50 220 ALA A CA 1
ATOM 1694 C C . ALA A 1 220 ? 7.820 3.358 -13.757 1.00 95.50 220 ALA A C 1
ATOM 1696 O O . ALA A 1 220 ? 7.189 4.101 -13.002 1.00 95.50 220 ALA A O 1
ATOM 1697 N N . SER A 1 221 ? 7.375 2.146 -14.084 1.00 97.50 221 SER A N 1
ATOM 1698 C CA . SER A 1 221 ? 6.138 1.562 -13.554 1.00 97.50 221 SER A CA 1
ATOM 1699 C C . SER A 1 221 ? 6.233 1.306 -12.046 1.00 97.50 221 SER A C 1
ATOM 1701 O O . SER A 1 221 ? 5.326 1.669 -11.292 1.00 97.50 221 SER A O 1
ATOM 1703 N N . VAL A 1 222 ? 7.375 0.792 -11.577 1.00 98.12 222 VAL A N 1
ATOM 1704 C CA . VAL A 1 222 ? 7.680 0.656 -10.145 1.00 98.12 222 VAL A CA 1
ATOM 1705 C C . VAL A 1 222 ? 7.683 2.022 -9.452 1.00 98.12 222 VAL A C 1
ATOM 1707 O O . VAL A 1 222 ? 7.034 2.183 -8.418 1.00 98.12 222 VAL A O 1
ATOM 1710 N N . LEU A 1 223 ? 8.364 3.019 -10.028 1.00 97.62 223 LEU A N 1
ATOM 1711 C CA . LEU A 1 223 ? 8.420 4.379 -9.484 1.00 97.62 223 LEU A CA 1
ATOM 1712 C C . LEU A 1 223 ? 7.021 4.997 -9.352 1.00 97.62 223 LEU A C 1
ATOM 1714 O O . LEU A 1 223 ? 6.711 5.606 -8.329 1.00 97.62 223 LEU A O 1
ATOM 1718 N N . THR A 1 224 ? 6.159 4.790 -10.348 1.00 98.50 224 THR A N 1
ATOM 1719 C CA . THR A 1 224 ? 4.760 5.246 -10.334 1.00 98.50 224 THR A CA 1
ATOM 1720 C C . THR A 1 224 ? 3.969 4.588 -9.202 1.00 98.50 224 THR A C 1
ATOM 1722 O O . THR A 1 224 ? 3.239 5.264 -8.474 1.00 98.50 224 THR A O 1
ATOM 1725 N N . GLY A 1 225 ? 4.153 3.281 -8.990 1.00 98.56 225 GLY A N 1
ATOM 1726 C CA . GLY A 1 225 ? 3.539 2.556 -7.877 1.00 98.56 225 GLY A CA 1
ATOM 1727 C C . GLY A 1 225 ? 4.014 3.055 -6.507 1.00 98.56 225 GLY A C 1
ATOM 1728 O O . GLY A 1 225 ? 3.198 3.301 -5.616 1.00 98.56 225 GLY A O 1
ATOM 1729 N N . VAL A 1 226 ? 5.321 3.283 -6.339 1.00 98.56 226 VAL A N 1
ATOM 1730 C CA . VAL A 1 226 ? 5.880 3.887 -5.114 1.00 98.56 226 VAL A CA 1
ATOM 1731 C C . VAL A 1 226 ? 5.285 5.273 -4.877 1.00 98.56 226 VAL A C 1
ATOM 1733 O O . VAL A 1 226 ? 4.872 5.577 -3.755 1.00 98.56 226 VAL A O 1
ATOM 1736 N N . ALA A 1 227 ? 5.171 6.087 -5.927 1.00 98.62 227 ALA A N 1
ATOM 1737 C CA . ALA A 1 227 ? 4.557 7.404 -5.850 1.00 98.62 227 ALA A CA 1
ATOM 1738 C C . ALA A 1 227 ? 3.087 7.325 -5.418 1.00 98.62 227 ALA A C 1
ATOM 1740 O O . ALA A 1 227 ? 2.664 8.107 -4.570 1.00 98.62 227 ALA A O 1
ATOM 1741 N N . ALA A 1 228 ? 2.321 6.343 -5.902 1.00 98.81 228 ALA A N 1
ATOM 1742 C CA . ALA A 1 228 ? 0.942 6.127 -5.466 1.00 98.81 228 ALA A CA 1
ATOM 1743 C C . ALA A 1 228 ? 0.835 5.771 -3.976 1.00 98.81 228 ALA A C 1
ATOM 1745 O O . ALA A 1 228 ? -0.026 6.296 -3.263 1.00 98.81 228 ALA A O 1
ATOM 1746 N N . VAL A 1 229 ? 1.738 4.935 -3.458 1.00 98.75 229 VAL A N 1
ATOM 1747 C CA . VAL A 1 229 ? 1.785 4.663 -2.013 1.00 98.75 229 VAL A CA 1
ATOM 1748 C C . VAL A 1 229 ? 2.168 5.926 -1.237 1.00 98.75 229 VAL A C 1
ATOM 1750 O O . VAL A 1 229 ? 1.534 6.234 -0.225 1.00 98.75 229 VAL A O 1
ATOM 1753 N N . ALA A 1 230 ? 3.147 6.693 -1.724 1.00 98.56 230 ALA A N 1
ATOM 1754 C CA . ALA A 1 230 ? 3.544 7.961 -1.120 1.00 98.56 230 ALA A CA 1
ATOM 1755 C C . ALA A 1 230 ? 2.384 8.968 -1.099 1.00 98.56 230 ALA A C 1
ATOM 1757 O O . ALA A 1 230 ? 2.123 9.552 -0.053 1.00 98.56 230 ALA A O 1
ATOM 1758 N N . GLY A 1 231 ? 1.624 9.099 -2.188 1.00 98.44 231 GLY A N 1
ATOM 1759 C CA . GLY A 1 231 ? 0.425 9.932 -2.257 1.00 98.44 231 GLY A CA 1
ATOM 1760 C C . GLY A 1 231 ? -0.636 9.510 -1.241 1.00 98.44 231 GLY A C 1
ATOM 1761 O O . GLY A 1 231 ? -1.190 10.354 -0.542 1.00 98.44 231 GLY A O 1
ATOM 1762 N N . HIS A 1 232 ? -0.880 8.205 -1.072 1.00 98.50 232 HIS A N 1
ATOM 1763 C CA . HIS A 1 232 ? -1.818 7.710 -0.054 1.00 98.50 232 HIS A CA 1
ATOM 1764 C C . HIS A 1 232 ? -1.357 8.052 1.374 1.00 98.50 232 HIS A C 1
ATOM 1766 O O . HIS A 1 232 ? -2.179 8.368 2.239 1.00 98.50 232 HIS A O 1
ATOM 1772 N N . VAL A 1 233 ? -0.053 7.958 1.645 1.00 98.25 233 VAL A N 1
ATOM 1773 C CA . VAL A 1 233 ? 0.525 8.213 2.973 1.00 98.25 233 VAL A CA 1
ATOM 1774 C C . VAL A 1 233 ? 0.624 9.711 3.276 1.00 98.25 233 VAL A C 1
ATOM 1776 O O . VAL A 1 233 ? 0.313 10.131 4.391 1.00 98.25 233 VAL A O 1
ATOM 1779 N N . PHE A 1 234 ? 0.992 10.513 2.283 1.00 97.62 234 PHE A N 1
ATOM 1780 C CA . PHE A 1 234 ? 1.237 11.951 2.365 1.00 97.62 234 PHE A CA 1
ATOM 1781 C C . PHE A 1 234 ? 0.223 12.722 1.512 1.00 97.62 234 PHE A C 1
ATOM 1783 O O . PHE A 1 234 ? 0.574 13.589 0.721 1.00 97.62 234 PHE A O 1
ATOM 1790 N N . SER A 1 235 ? -1.059 12.391 1.665 1.00 97.56 235 SER A N 1
ATOM 1791 C CA . SER A 1 235 ? -2.139 12.992 0.877 1.00 97.56 235 SER A CA 1
ATOM 1792 C C . SER A 1 235 ? -2.260 14.504 1.149 1.00 97.56 235 S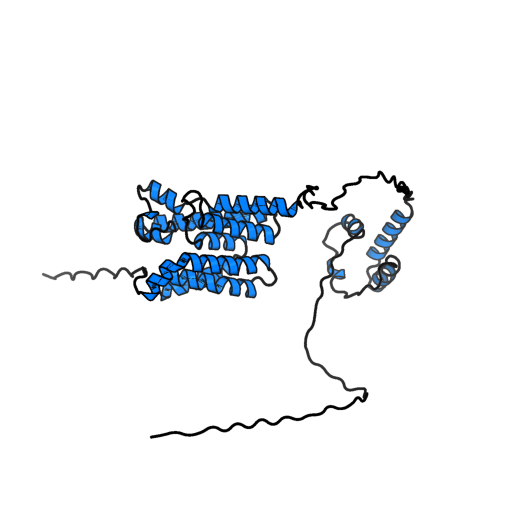ER A C 1
ATOM 1794 O O . SER A 1 235 ? -2.534 14.879 2.298 1.00 97.56 235 SER A O 1
ATOM 1796 N N . PRO A 1 236 ? -2.120 15.385 0.134 1.00 97.12 236 PRO A N 1
ATOM 1797 C CA . PRO A 1 236 ? -2.280 16.834 0.303 1.00 97.12 236 PRO A CA 1
ATOM 1798 C C . PRO A 1 236 ? -3.683 17.217 0.790 1.00 97.12 236 PRO A C 1
ATOM 1800 O O . PRO A 1 236 ? -3.838 18.123 1.602 1.00 97.12 236 PRO A O 1
ATOM 1803 N N . TRP A 1 237 ? -4.696 16.441 0.393 1.00 95.19 237 TRP A N 1
ATOM 1804 C CA . TRP A 1 237 ? -6.099 16.598 0.798 1.00 95.19 237 TRP A CA 1
ATOM 1805 C C . TRP A 1 237 ? -6.337 16.442 2.305 1.00 95.19 237 TRP A C 1
ATOM 1807 O O . TRP A 1 237 ? -7.408 16.778 2.808 1.00 95.19 237 TRP A O 1
ATOM 1817 N N . LEU A 1 238 ? -5.358 15.885 3.022 1.00 94.50 238 LEU A N 1
ATOM 1818 C CA . LEU A 1 238 ? -5.413 15.600 4.452 1.00 94.50 238 LEU A CA 1
ATOM 1819 C C . LEU A 1 238 ? -4.239 16.240 5.202 1.00 94.50 238 LEU A C 1
ATOM 1821 O O . LEU A 1 238 ? -3.787 15.693 6.209 1.00 94.50 238 LEU A O 1
ATOM 1825 N N . ASN A 1 239 ? -3.714 17.369 4.710 1.00 95.12 239 ASN A N 1
ATOM 1826 C CA . ASN A 1 239 ? -2.552 18.057 5.287 1.00 95.12 239 ASN A CA 1
ATOM 1827 C C . ASN A 1 239 ? -1.340 17.120 5.442 1.00 95.12 239 ASN A C 1
ATOM 1829 O O . ASN A 1 239 ? -0.685 17.101 6.485 1.00 95.12 239 ASN A O 1
ATOM 1833 N N . PHE A 1 240 ? -1.104 16.270 4.435 1.00 95.56 240 PHE A N 1
ATOM 1834 C CA . PHE A 1 240 ? -0.050 15.248 4.408 1.00 95.56 240 PHE A CA 1
ATOM 1835 C C . PHE A 1 240 ? -0.145 14.195 5.532 1.00 95.56 240 PHE A C 1
ATOM 1837 O O . PHE A 1 240 ? 0.802 13.449 5.785 1.00 95.56 240 PHE A O 1
ATOM 1844 N N . LYS A 1 241 ? -1.309 14.075 6.189 1.00 93.62 241 LYS A N 1
ATOM 1845 C CA . LYS A 1 241 ? -1.611 13.073 7.225 1.00 93.62 241 LYS A CA 1
ATOM 1846 C C . LYS A 1 241 ? -2.540 11.988 6.675 1.00 93.62 241 LYS A C 1
ATOM 1848 O O . LYS A 1 241 ? -3.670 11.818 7.131 1.00 93.62 241 LYS A O 1
ATOM 1853 N N . GLY A 1 242 ? -2.050 11.258 5.675 1.00 95.75 242 GLY A N 1
ATOM 1854 C CA . GLY A 1 242 ? -2.772 10.167 5.029 1.00 95.75 242 GLY A CA 1
ATOM 1855 C C . GLY A 1 242 ? -2.701 8.836 5.784 1.00 95.75 242 GLY A C 1
ATOM 1856 O O . GLY A 1 242 ? -2.417 8.762 6.987 1.00 95.75 242 GLY A O 1
ATOM 1857 N N . GLY A 1 243 ? -2.980 7.752 5.064 1.00 96.00 243 GLY A N 1
ATOM 1858 C CA . GLY A 1 243 ? -3.046 6.411 5.634 1.00 96.00 243 GLY A CA 1
ATOM 1859 C C . GLY A 1 243 ? -1.676 5.756 5.847 1.00 96.00 243 GLY A C 1
ATOM 1860 O O . GLY A 1 243 ? -0.648 6.408 6.050 1.00 96.00 243 GLY A O 1
ATOM 1861 N N . LYS A 1 244 ? -1.676 4.421 5.873 1.00 97.00 244 LYS A N 1
ATOM 1862 C CA . LYS A 1 244 ? -0.482 3.585 6.114 1.00 97.00 244 LYS A CA 1
ATOM 1863 C C . LYS A 1 244 ? 0.062 2.905 4.862 1.00 97.00 244 LYS A C 1
ATOM 1865 O O . LYS A 1 244 ? 1.108 2.278 4.941 1.00 97.00 244 LYS A O 1
ATOM 1870 N N . GLY A 1 245 ? -0.659 2.978 3.747 1.00 96.75 245 GLY A N 1
ATOM 1871 C CA . GLY A 1 245 ? -0.197 2.468 2.458 1.00 96.75 245 GLY A CA 1
ATOM 1872 C C . GLY A 1 245 ? -0.449 0.984 2.197 1.00 96.75 245 GLY A C 1
ATOM 1873 O O . GLY A 1 245 ? -0.377 0.597 1.047 1.00 96.75 245 GLY A O 1
ATOM 1874 N N . VAL A 1 246 ? -0.823 0.163 3.189 1.00 97.88 246 VAL A N 1
ATOM 1875 C CA . VAL A 1 246 ? -0.917 -1.310 3.029 1.00 97.88 246 VAL A CA 1
ATOM 1876 C C . VAL A 1 246 ? -1.824 -1.747 1.867 1.00 97.88 246 VAL A C 1
ATOM 1878 O O . VAL A 1 246 ? -1.400 -2.540 1.033 1.00 97.88 246 VAL A O 1
ATOM 1881 N N . ALA A 1 247 ? -3.052 -1.223 1.776 1.00 98.31 247 ALA A N 1
ATOM 1882 C CA . ALA A 1 247 ? -3.974 -1.575 0.689 1.00 98.31 247 ALA A CA 1
ATOM 1883 C C . ALA A 1 247 ? -3.472 -1.072 -0.675 1.00 98.31 247 ALA A C 1
ATOM 1885 O O . ALA A 1 247 ? -3.504 -1.804 -1.658 1.00 98.31 247 ALA A O 1
ATOM 1886 N N . THR A 1 248 ? -2.928 0.145 -0.725 1.00 98.69 248 THR A N 1
ATOM 1887 C CA . THR A 1 248 ? -2.347 0.710 -1.951 1.00 98.69 248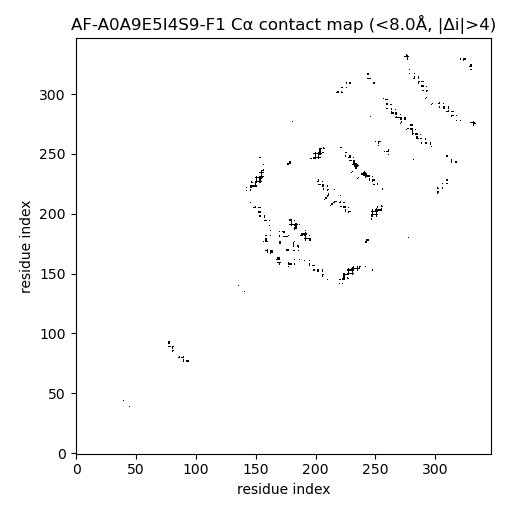 THR A CA 1
ATOM 1888 C C . THR A 1 248 ? -1.121 -0.067 -2.414 1.00 98.69 248 THR A C 1
ATOM 1890 O O . THR A 1 248 ? -1.013 -0.354 -3.600 1.00 98.69 248 THR A O 1
ATOM 1893 N N . SER A 1 249 ? -0.254 -0.506 -1.499 1.00 98.56 249 SER A N 1
ATOM 1894 C CA . SER A 1 249 ? 0.863 -1.403 -1.803 1.00 98.56 249 SER A CA 1
ATOM 1895 C C . SER A 1 249 ? 0.384 -2.752 -2.339 1.00 98.56 249 SER A C 1
ATOM 1897 O O . SER A 1 249 ? 0.973 -3.256 -3.288 1.00 98.56 249 SER A O 1
ATOM 1899 N N . ALA A 1 250 ? -0.704 -3.314 -1.801 1.00 98.56 250 ALA A N 1
ATOM 1900 C CA . ALA A 1 250 ? -1.291 -4.541 -2.340 1.00 98.56 250 ALA A CA 1
ATOM 1901 C C . ALA A 1 250 ? -1.783 -4.351 -3.787 1.00 98.56 250 ALA A C 1
ATOM 1903 O O . ALA A 1 250 ? -1.530 -5.195 -4.640 1.00 98.56 250 ALA A O 1
ATOM 1904 N N . GLY A 1 251 ? -2.409 -3.211 -4.086 1.00 98.62 251 GLY A N 1
ATOM 1905 C CA . GLY A 1 251 ? -2.772 -2.829 -5.451 1.00 98.62 251 GLY A CA 1
ATOM 1906 C C . GLY A 1 251 ? -1.576 -2.677 -6.389 1.00 98.62 251 GLY A C 1
ATOM 1907 O O . GLY A 1 251 ? -1.585 -3.190 -7.502 1.00 98.62 251 GLY A O 1
ATOM 1908 N N . VAL A 1 252 ? -0.515 -2.015 -5.925 1.00 98.69 252 VAL A N 1
ATOM 1909 C CA . VAL A 1 252 ? 0.741 -1.891 -6.679 1.00 98.69 252 VAL A CA 1
ATOM 1910 C C . VAL A 1 252 ? 1.325 -3.272 -6.994 1.00 98.69 252 VAL A C 1
ATOM 1912 O O . VAL A 1 252 ? 1.721 -3.524 -8.128 1.00 98.69 252 VAL A O 1
ATOM 1915 N N . LEU A 1 253 ? 1.315 -4.198 -6.031 1.00 98.50 253 LEU A N 1
ATOM 1916 C CA . LEU A 1 253 ? 1.765 -5.572 -6.261 1.00 98.50 253 LEU A CA 1
ATOM 1917 C C . LEU A 1 253 ? 0.862 -6.361 -7.196 1.00 98.50 253 LEU A C 1
ATOM 1919 O O . LEU A 1 253 ? 1.374 -7.163 -7.969 1.00 98.50 253 LEU A O 1
ATOM 1923 N N . LEU A 1 254 ? -0.445 -6.105 -7.186 1.00 98.50 254 LEU A N 1
ATOM 1924 C CA . LEU A 1 254 ? -1.354 -6.700 -8.160 1.00 98.50 254 LEU A CA 1
ATOM 1925 C C . LEU A 1 254 ? -0.964 -6.322 -9.596 1.00 98.50 254 LEU A C 1
ATOM 1927 O O . LEU A 1 254 ? -1.118 -7.140 -10.493 1.00 98.50 254 LEU A O 1
ATOM 1931 N N . GLY A 1 255 ? -0.463 -5.103 -9.816 1.00 97.25 255 GLY A N 1
ATOM 1932 C CA . GLY A 1 255 ? -0.000 -4.661 -11.133 1.00 97.25 255 GLY A CA 1
ATOM 1933 C C . GLY A 1 255 ? 1.421 -5.115 -11.483 1.00 97.25 255 GLY A C 1
ATOM 1934 O O . GLY A 1 255 ? 1.700 -5.381 -12.644 1.00 97.25 255 GLY A O 1
ATOM 1935 N N . LEU A 1 256 ? 2.328 -5.195 -10.501 1.00 97.69 256 LEU A N 1
ATOM 1936 C CA . LEU A 1 256 ? 3.758 -5.438 -10.757 1.00 97.69 256 LEU A CA 1
ATOM 1937 C C . LEU A 1 256 ? 4.197 -6.896 -10.605 1.00 97.69 256 LEU A C 1
ATOM 1939 O O . LEU A 1 256 ? 5.076 -7.336 -11.344 1.00 97.69 256 LEU A O 1
ATOM 1943 N N . ALA A 1 257 ? 3.678 -7.599 -9.598 1.00 97.81 257 ALA A N 1
ATOM 1944 C CA . ALA A 1 257 ? 4.127 -8.934 -9.205 1.00 97.81 257 ALA A CA 1
ATOM 1945 C C . ALA A 1 257 ? 3.001 -9.696 -8.467 1.00 97.81 257 ALA A C 1
ATOM 1947 O O . ALA A 1 257 ? 3.042 -9.843 -7.238 1.00 97.81 257 ALA A O 1
ATOM 1948 N N . PRO A 1 258 ? 1.978 -10.200 -9.190 1.00 97.94 258 PRO A N 1
ATOM 1949 C CA . PRO A 1 258 ? 0.819 -10.863 -8.585 1.00 97.94 258 PRO A CA 1
ATOM 1950 C C . PRO A 1 258 ? 1.178 -12.073 -7.712 1.00 97.94 258 PRO A C 1
ATOM 1952 O O . PRO A 1 258 ? 0.534 -12.319 -6.694 1.00 97.94 258 PRO A O 1
ATOM 1955 N N . VAL A 1 259 ? 2.231 -12.818 -8.063 1.00 98.38 259 VAL A N 1
ATOM 1956 C CA . VAL A 1 259 ? 2.687 -13.972 -7.271 1.00 98.38 259 VAL A CA 1
ATOM 1957 C C . VAL A 1 259 ? 3.242 -13.517 -5.916 1.00 98.38 259 VAL A C 1
ATOM 1959 O O . VAL A 1 259 ? 2.913 -14.102 -4.884 1.00 98.38 259 VAL A O 1
ATOM 1962 N N . VAL A 1 260 ? 4.004 -12.417 -5.885 1.00 98.44 260 VAL A N 1
ATOM 1963 C CA . VAL A 1 260 ? 4.478 -11.796 -4.635 1.00 98.44 260 VAL A CA 1
ATOM 1964 C C . VAL A 1 260 ? 3.299 -11.290 -3.797 1.00 98.44 260 VAL A C 1
ATOM 1966 O O . VAL A 1 260 ? 3.297 -11.456 -2.574 1.00 98.44 260 VAL A O 1
ATOM 1969 N N . LEU A 1 261 ? 2.260 -10.723 -4.428 1.00 98.62 261 LEU A N 1
ATOM 1970 C CA . LEU A 1 261 ? 1.026 -10.338 -3.734 1.00 98.62 261 LEU A CA 1
ATOM 1971 C C . LEU A 1 261 ? 0.363 -11.537 -3.047 1.00 98.62 261 LEU A C 1
ATOM 1973 O O . LEU A 1 261 ? -0.013 -11.431 -1.885 1.00 98.62 261 LEU A O 1
ATOM 1977 N N . ILE A 1 262 ? 0.226 -12.672 -3.735 1.00 98.62 262 ILE A N 1
ATOM 1978 C CA . ILE A 1 262 ? -0.413 -13.869 -3.169 1.00 98.62 262 ILE A CA 1
ATOM 1979 C C . ILE A 1 262 ? 0.322 -14.316 -1.902 1.00 98.62 262 ILE A C 1
ATOM 1981 O O . ILE A 1 262 ? -0.312 -14.521 -0.867 1.00 98.62 262 ILE A O 1
ATOM 1985 N N . TRP A 1 263 ? 1.653 -14.400 -1.943 1.00 98.62 263 TRP A N 1
ATOM 1986 C CA . TRP A 1 263 ? 2.444 -14.824 -0.785 1.00 98.62 263 TRP A CA 1
ATOM 1987 C C . TRP A 1 263 ? 2.439 -13.804 0.356 1.00 98.62 263 TRP A C 1
ATOM 1989 O O . TRP A 1 263 ? 2.246 -14.179 1.513 1.00 98.62 263 TRP A O 1
ATOM 1999 N N . THR A 1 264 ? 2.576 -12.509 0.059 1.00 98.19 264 THR A N 1
ATOM 2000 C CA . THR A 1 264 ? 2.470 -11.455 1.085 1.00 98.19 264 THR A CA 1
ATOM 2001 C C . THR A 1 264 ? 1.075 -11.423 1.720 1.00 98.19 264 THR A C 1
ATOM 2003 O O . THR A 1 264 ? 0.958 -11.290 2.941 1.00 98.19 264 THR A O 1
ATOM 2006 N N . ALA A 1 265 ? 0.013 -11.616 0.932 1.00 98.19 265 ALA A N 1
ATOM 2007 C CA . ALA A 1 265 ? -1.361 -11.724 1.414 1.00 98.19 265 ALA A CA 1
ATOM 2008 C C . ALA A 1 265 ? -1.592 -13.001 2.236 1.00 98.19 265 ALA A C 1
ATOM 2010 O O . ALA A 1 265 ? -2.294 -12.947 3.245 1.00 98.19 265 ALA A O 1
ATOM 2011 N N . ALA A 1 266 ? -0.975 -14.127 1.865 1.00 98.44 266 ALA A N 1
ATOM 2012 C CA . ALA A 1 266 ? -1.024 -15.366 2.637 1.00 98.44 266 ALA A CA 1
ATOM 2013 C C . ALA A 1 266 ? -0.352 -15.200 4.008 1.00 98.44 266 ALA A C 1
ATOM 2015 O O . ALA A 1 266 ? -0.945 -15.550 5.027 1.00 98.44 266 ALA A O 1
ATOM 2016 N N . ILE A 1 267 ? 0.834 -14.583 4.059 1.00 98.38 267 ILE A N 1
ATOM 2017 C CA . ILE A 1 267 ? 1.536 -14.269 5.315 1.00 98.38 267 ILE A CA 1
ATOM 2018 C C . ILE A 1 267 ? 0.699 -13.319 6.172 1.00 98.38 267 ILE A C 1
ATOM 2020 O O . ILE A 1 267 ? 0.537 -13.551 7.374 1.00 98.38 267 ILE A O 1
ATOM 2024 N N . TRP A 1 268 ? 0.124 -12.277 5.565 1.00 98.31 268 TRP A N 1
ATOM 2025 C CA . TRP A 1 268 ? -0.781 -11.362 6.252 1.00 98.31 268 TRP A CA 1
ATOM 2026 C C . TRP A 1 268 ? -1.994 -12.105 6.825 1.00 98.31 268 TRP A C 1
ATOM 2028 O O . TRP A 1 268 ? -2.309 -11.961 8.004 1.00 98.31 268 TRP A O 1
ATOM 2038 N N . GLY A 1 269 ? -2.653 -12.932 6.011 1.00 97.38 269 GLY A N 1
ATOM 2039 C CA . GLY A 1 269 ? -3.858 -13.674 6.372 1.00 97.38 269 GLY A CA 1
ATOM 2040 C C . GLY A 1 269 ? -3.607 -14.702 7.469 1.00 97.38 269 GLY A C 1
ATOM 2041 O O . GLY A 1 269 ? -4.360 -14.748 8.440 1.00 97.38 269 GLY A O 1
ATOM 2042 N N . PHE A 1 270 ? -2.518 -15.465 7.370 1.00 98.00 270 PHE A N 1
ATOM 2043 C CA . PHE A 1 270 ? -2.099 -16.418 8.397 1.00 98.00 270 PHE A CA 1
ATOM 2044 C C . PHE A 1 270 ? -1.769 -15.709 9.716 1.00 98.00 270 PHE A C 1
ATOM 2046 O O . PHE A 1 270 ? -2.288 -16.070 10.774 1.00 98.00 270 PHE A O 1
ATOM 2053 N N . SER A 1 271 ? -0.984 -14.632 9.656 1.00 96.75 271 SER A N 1
ATOM 2054 C CA . SER A 1 271 ? -0.650 -13.823 10.833 1.00 96.75 271 SER A CA 1
ATOM 2055 C C . SER A 1 271 ? -1.899 -13.233 11.488 1.00 96.75 271 SER A C 1
ATOM 2057 O O . SER A 1 271 ? -2.033 -13.248 12.715 1.00 96.75 271 SER A O 1
ATOM 2059 N N . PHE A 1 272 ? -2.849 -12.761 10.678 1.00 95.69 272 PHE A N 1
ATOM 2060 C CA . PHE A 1 272 ? -4.116 -12.224 11.155 1.00 95.69 272 PHE A CA 1
ATOM 2061 C C . PHE A 1 272 ? -5.001 -13.312 11.758 1.00 95.69 272 PHE A C 1
ATOM 2063 O O . PHE A 1 272 ? -5.631 -13.083 12.788 1.00 95.69 272 PHE A O 1
ATOM 2070 N N . PHE A 1 273 ? -5.024 -14.506 11.172 1.00 94.69 273 PHE A N 1
ATOM 2071 C CA . PHE A 1 273 ? -5.767 -15.642 11.700 1.00 94.69 273 PHE A CA 1
ATOM 2072 C C . PHE A 1 273 ? -5.276 -16.042 13.100 1.00 94.69 273 PHE A C 1
ATOM 2074 O O . PHE A 1 273 ? -6.095 -16.222 14.005 1.00 94.69 273 PHE A O 1
ATOM 2081 N N . VAL A 1 274 ? -3.952 -16.102 13.293 1.00 93.75 274 VAL A N 1
ATOM 2082 C CA . VAL A 1 274 ? -3.319 -16.481 14.566 1.00 93.75 274 VAL A CA 1
ATOM 2083 C C . VAL A 1 274 ? -3.420 -15.365 15.609 1.00 93.75 274 VAL A C 1
ATOM 2085 O O . VAL A 1 274 ? -3.838 -15.607 16.739 1.00 93.75 274 VAL A O 1
ATOM 2088 N N . LYS A 1 275 ? -3.027 -14.133 15.257 1.00 91.94 275 LYS A N 1
ATOM 2089 C CA . LYS A 1 275 ? -2.883 -13.029 16.224 1.00 91.94 275 LYS A CA 1
ATOM 2090 C C . LYS A 1 275 ? -4.121 -12.146 16.340 1.00 91.94 275 LYS A C 1
ATOM 2092 O O . LYS A 1 275 ? -4.287 -11.480 17.352 1.00 91.94 275 LYS A O 1
ATOM 2097 N N . ARG A 1 276 ? -4.967 -12.087 15.306 1.00 91.81 276 ARG A N 1
ATOM 2098 C CA . ARG A 1 276 ? -6.128 -11.177 15.178 1.00 91.81 276 ARG A CA 1
ATOM 2099 C C . ARG A 1 276 ? -5.812 -9.698 15.365 1.00 91.81 276 ARG A C 1
ATOM 2101 O O . ARG A 1 276 ? -6.695 -8.897 15.675 1.00 91.81 276 ARG A O 1
ATOM 2108 N N . ILE A 1 277 ? -4.561 -9.324 15.121 1.00 93.44 277 ILE A N 1
ATOM 2109 C CA . ILE A 1 277 ? -4.086 -7.949 15.188 1.00 93.44 277 ILE A CA 1
ATOM 2110 C C . ILE A 1 277 ? -3.603 -7.543 13.796 1.00 93.44 277 ILE A C 1
ATOM 2112 O O . ILE A 1 277 ? -2.650 -8.099 13.246 1.00 93.44 277 ILE A O 1
ATOM 2116 N N . VAL A 1 278 ? -4.277 -6.552 13.213 1.00 94.25 278 VAL A N 1
ATOM 2117 C CA . VAL A 1 278 ? -4.008 -6.099 11.838 1.00 94.25 278 VAL A CA 1
ATOM 2118 C C . VAL A 1 278 ? -2.633 -5.454 11.694 1.00 94.25 278 VAL A C 1
ATOM 2120 O O . VAL A 1 278 ? -1.983 -5.642 10.669 1.00 94.25 278 VAL A O 1
ATOM 2123 N N . SER A 1 279 ? -2.169 -4.708 12.696 1.00 95.12 279 SER A N 1
ATOM 2124 C CA . SER A 1 279 ? -0.843 -4.083 12.661 1.00 95.12 279 SER A CA 1
ATOM 2125 C C . SER A 1 279 ? 0.279 -5.119 12.631 1.00 95.12 279 SER A C 1
ATOM 2127 O O . SER A 1 279 ? 1.140 -5.017 11.767 1.00 95.12 279 SER A O 1
ATOM 2129 N N . VAL A 1 280 ? 0.222 -6.158 13.474 1.00 96.62 280 VAL A N 1
ATOM 2130 C CA . VAL A 1 280 ? 1.182 -7.281 13.451 1.00 96.62 280 VAL A CA 1
ATOM 2131 C C . VAL A 1 280 ? 1.203 -7.950 12.080 1.00 96.62 280 VAL A C 1
ATOM 2133 O O . VAL A 1 280 ? 2.260 -8.129 11.489 1.00 96.62 280 VAL A O 1
ATOM 2136 N N . SER A 1 281 ? 0.023 -8.249 11.540 1.00 97.38 281 SER A N 1
ATOM 2137 C CA . SER A 1 281 ? -0.116 -8.904 10.234 1.00 97.38 281 SER A CA 1
ATOM 2138 C C . SER A 1 281 ? 0.471 -8.058 9.102 1.00 97.38 281 SER A C 1
ATOM 2140 O O . SER A 1 281 ? 1.136 -8.574 8.208 1.00 97.38 281 SER A O 1
ATOM 2142 N N . SER A 1 282 ? 0.270 -6.740 9.167 1.00 97.44 282 SER A N 1
ATOM 2143 C CA . SER A 1 282 ? 0.782 -5.787 8.175 1.00 97.44 282 SER A CA 1
ATOM 2144 C C . SER A 1 282 ? 2.297 -5.616 8.262 1.00 97.44 282 SER A C 1
ATOM 2146 O O . SER A 1 282 ? 2.949 -5.517 7.230 1.00 97.44 282 SER A O 1
ATOM 2148 N N . LEU A 1 283 ? 2.858 -5.611 9.475 1.00 98.19 283 LEU A N 1
ATOM 2149 C CA . LEU A 1 283 ? 4.304 -5.561 9.692 1.00 98.19 283 LEU A CA 1
ATOM 2150 C C . LEU A 1 283 ? 4.989 -6.839 9.201 1.00 98.19 283 LEU A C 1
ATOM 2152 O O . LEU A 1 283 ? 5.997 -6.746 8.513 1.00 98.19 283 LEU A O 1
ATOM 2156 N N . LEU A 1 284 ? 4.420 -8.017 9.476 1.00 98.25 284 LEU A N 1
ATOM 2157 C CA . LEU A 1 284 ? 4.963 -9.289 8.984 1.00 98.25 284 LEU A CA 1
ATOM 2158 C C . LEU A 1 284 ? 4.916 -9.380 7.455 1.00 98.25 284 LEU A C 1
ATOM 2160 O O . LEU A 1 284 ? 5.912 -9.751 6.837 1.00 98.25 284 LEU A O 1
ATOM 2164 N N . ALA A 1 285 ? 3.807 -8.966 6.837 1.00 98.25 285 ALA A N 1
ATOM 2165 C CA . ALA A 1 285 ? 3.708 -8.888 5.382 1.00 98.25 285 ALA A CA 1
ATOM 2166 C C . ALA A 1 285 ? 4.748 -7.919 4.791 1.00 98.25 285 ALA A C 1
ATOM 2168 O O . ALA A 1 285 ? 5.473 -8.286 3.869 1.00 98.25 285 ALA A O 1
ATOM 2169 N N . ALA A 1 286 ? 4.884 -6.717 5.364 1.00 98.12 286 ALA A N 1
ATOM 2170 C CA . ALA A 1 286 ? 5.866 -5.727 4.926 1.00 98.12 286 ALA A CA 1
ATOM 2171 C C . ALA A 1 286 ? 7.311 -6.219 5.079 1.00 98.12 286 ALA A C 1
ATOM 2173 O O . ALA A 1 286 ? 8.114 -6.020 4.176 1.00 98.12 286 ALA A O 1
ATOM 2174 N N . THR A 1 287 ? 7.638 -6.900 6.179 1.00 98.38 287 THR A N 1
ATOM 2175 C CA . THR A 1 287 ? 8.965 -7.492 6.382 1.00 98.38 287 THR A CA 1
ATOM 2176 C C . THR A 1 287 ? 9.237 -8.615 5.388 1.00 98.38 287 THR A C 1
ATOM 2178 O O . THR A 1 287 ? 10.339 -8.689 4.862 1.00 98.38 287 THR A O 1
ATOM 2181 N N . SER A 1 288 ? 8.248 -9.464 5.088 1.00 98.31 288 SER A N 1
ATOM 2182 C CA . SER A 1 288 ? 8.411 -10.561 4.122 1.00 98.31 288 SER A CA 1
ATOM 2183 C C . SER A 1 288 ? 8.588 -10.084 2.679 1.00 98.31 288 SER A C 1
ATOM 2185 O O . SER A 1 288 ? 9.203 -10.775 1.871 1.00 98.31 288 SER A O 1
ATOM 2187 N N . PHE A 1 289 ? 8.068 -8.899 2.354 1.00 98.19 289 PHE A N 1
ATOM 2188 C CA . PHE A 1 289 ? 7.993 -8.389 0.992 1.00 98.19 289 PHE A CA 1
ATOM 2189 C C . PHE A 1 289 ? 9.351 -8.344 0.256 1.00 98.19 289 PHE A C 1
ATOM 2191 O O . PHE A 1 289 ? 9.442 -8.979 -0.794 1.00 98.19 289 PHE A O 1
ATOM 2198 N N . PRO A 1 290 ? 10.424 -7.696 0.759 1.00 98.25 290 PRO A N 1
ATOM 2199 C CA . PRO A 1 290 ? 11.719 -7.692 0.068 1.00 98.25 290 PRO A CA 1
ATOM 2200 C C . PRO A 1 290 ? 12.306 -9.097 -0.135 1.00 98.25 290 PRO A C 1
ATOM 2202 O O . PRO A 1 290 ? 12.872 -9.366 -1.192 1.00 98.25 290 PRO A O 1
ATOM 2205 N N . PHE A 1 291 ? 12.126 -10.017 0.818 1.00 98.38 291 PHE A N 1
ATOM 2206 C CA . PHE A 1 291 ? 12.603 -11.400 0.680 1.00 98.38 291 PHE A CA 1
ATOM 2207 C C . PHE A 1 291 ? 11.832 -12.174 -0.393 1.00 98.38 291 PHE A C 1
ATOM 2209 O O . PHE A 1 291 ? 12.427 -12.928 -1.158 1.00 98.38 291 PHE A O 1
ATOM 2216 N N . LEU A 1 292 ? 10.520 -11.952 -0.492 1.00 98.50 292 LEU A N 1
ATOM 2217 C CA . LEU A 1 292 ? 9.704 -12.546 -1.547 1.00 98.50 292 LEU A CA 1
ATOM 2218 C C . LEU A 1 292 ? 10.069 -11.995 -2.928 1.00 98.50 292 LEU A C 1
ATOM 2220 O O . LEU A 1 292 ? 10.104 -12.769 -3.876 1.00 98.50 292 LEU A O 1
ATOM 2224 N N . VAL A 1 293 ? 10.399 -10.703 -3.051 1.00 98.38 293 VAL A N 1
ATOM 2225 C CA . VAL A 1 293 ? 10.912 -10.146 -4.317 1.00 98.38 293 VAL A CA 1
ATOM 2226 C C . VAL A 1 293 ? 12.258 -10.769 -4.685 1.00 98.38 293 VAL A C 1
ATOM 2228 O O . VAL A 1 293 ? 12.437 -11.170 -5.828 1.00 98.38 293 VAL A O 1
ATOM 2231 N N . LEU A 1 294 ? 13.187 -10.906 -3.730 1.00 97.94 294 LEU A N 1
ATOM 2232 C CA . LEU A 1 294 ? 14.481 -11.557 -3.978 1.00 97.94 294 LEU A CA 1
ATOM 2233 C C . LEU A 1 294 ? 14.331 -12.985 -4.510 1.00 97.94 294 LEU A C 1
ATOM 2235 O O . LEU A 1 294 ? 15.113 -13.404 -5.360 1.00 97.94 294 LEU A O 1
ATOM 2239 N N . TRP A 1 295 ? 13.348 -13.724 -3.997 1.00 97.94 295 TRP A N 1
ATOM 2240 C CA . TRP A 1 295 ? 13.154 -15.129 -4.337 1.00 97.94 295 TRP A CA 1
ATOM 2241 C C . TRP A 1 295 ? 12.322 -15.347 -5.607 1.00 97.94 295 TRP A C 1
ATOM 2243 O O . TRP A 1 295 ? 12.660 -16.209 -6.413 1.00 97.94 295 TRP A O 1
ATOM 2253 N N . LEU A 1 296 ? 11.247 -14.576 -5.795 1.00 98.00 296 LEU A N 1
ATOM 2254 C CA . LEU A 1 296 ? 10.266 -14.790 -6.868 1.00 98.00 296 LEU A CA 1
ATOM 2255 C C . LEU A 1 296 ? 10.499 -13.909 -8.099 1.00 98.00 296 LEU A C 1
ATOM 2257 O O . LEU A 1 296 ? 10.058 -14.262 -9.186 1.00 98.00 296 LEU A O 1
ATOM 2261 N N . GLU A 1 297 ? 11.184 -12.776 -7.945 1.00 97.12 297 GLU A N 1
ATOM 2262 C CA . GLU A 1 297 ? 11.388 -11.776 -9.000 1.00 97.12 297 GLU A CA 1
ATOM 2263 C C . GLU A 1 297 ? 12.891 -11.448 -9.179 1.00 97.12 297 GLU A C 1
ATOM 2265 O O . GLU A 1 297 ? 13.296 -10.275 -9.118 1.00 97.12 297 GLU A O 1
ATOM 2270 N N . PRO A 1 298 ? 13.763 -12.462 -9.369 1.00 96.12 298 PRO A N 1
ATOM 2271 C CA . PRO A 1 298 ? 15.205 -12.252 -9.437 1.00 96.12 298 PRO A CA 1
ATOM 2272 C C . PRO A 1 298 ? 15.580 -11.322 -10.599 1.00 96.12 298 PRO 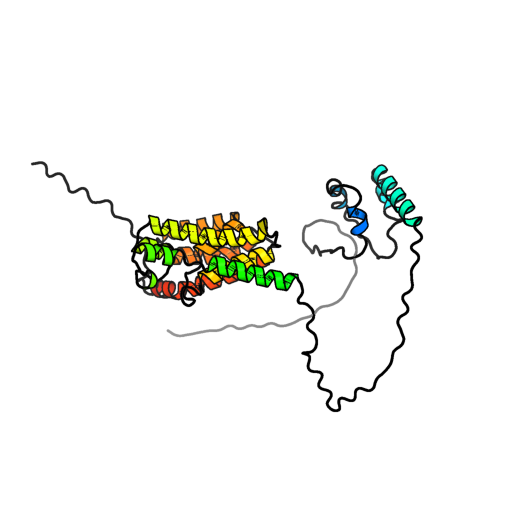A C 1
ATOM 2274 O O . PRO A 1 298 ? 15.092 -11.451 -11.719 1.00 96.12 298 PRO A O 1
ATOM 2277 N N . GLY A 1 299 ? 16.471 -10.364 -10.331 1.00 94.31 299 GLY A N 1
ATOM 2278 C CA . GLY A 1 299 ? 16.952 -9.396 -11.325 1.00 94.31 299 GLY A CA 1
ATOM 2279 C C . GLY A 1 299 ? 16.122 -8.110 -11.451 1.00 94.31 299 GLY A C 1
ATOM 2280 O O . GLY A 1 299 ? 16.611 -7.143 -12.037 1.00 94.31 299 GLY A O 1
ATOM 2281 N N . ARG A 1 300 ? 14.929 -8.019 -10.844 1.00 96.88 300 ARG A N 1
ATOM 2282 C CA . ARG A 1 300 ? 14.109 -6.788 -10.845 1.00 96.88 300 ARG A CA 1
ATOM 2283 C C . ARG A 1 300 ? 14.560 -5.795 -9.770 1.00 96.88 300 ARG A C 1
ATOM 2285 O O . ARG A 1 300 ? 13.898 -5.583 -8.755 1.00 96.88 300 ARG A O 1
ATOM 2292 N N . GLN A 1 301 ? 15.712 -5.164 -10.001 1.00 97.25 301 GLN A N 1
ATOM 2293 C CA . GLN A 1 301 ? 16.372 -4.271 -9.035 1.00 97.25 301 GLN A CA 1
ATOM 2294 C C . GLN A 1 301 ? 15.493 -3.095 -8.580 1.00 97.25 301 GLN A C 1
ATOM 2296 O O . GLN A 1 301 ? 15.494 -2.753 -7.398 1.00 97.25 301 GLN A O 1
ATOM 2301 N N . ALA A 1 302 ? 14.714 -2.498 -9.490 1.00 96.94 302 ALA A N 1
ATOM 2302 C CA . ALA A 1 302 ? 13.807 -1.404 -9.149 1.00 96.94 302 ALA A CA 1
ATOM 2303 C C . ALA A 1 302 ? 12.717 -1.862 -8.168 1.00 96.94 302 ALA A C 1
ATOM 2305 O O . ALA A 1 302 ? 12.483 -1.201 -7.155 1.00 96.94 302 ALA A O 1
ATOM 2306 N N . LEU A 1 303 ? 12.092 -3.017 -8.429 1.00 98.25 303 LEU A N 1
ATOM 2307 C CA . LEU A 1 303 ? 11.079 -3.600 -7.548 1.00 98.25 303 LEU A CA 1
ATOM 2308 C C . LEU A 1 303 ? 11.666 -3.973 -6.182 1.00 98.25 303 LEU A C 1
ATOM 2310 O O . LEU A 1 303 ? 11.028 -3.732 -5.161 1.00 98.25 303 LEU A O 1
ATOM 2314 N N . LEU A 1 304 ? 12.891 -4.500 -6.146 1.00 98.50 304 LEU A N 1
ATOM 2315 C CA . LEU A 1 304 ? 13.583 -4.818 -4.897 1.00 98.50 304 LEU A CA 1
ATOM 2316 C C . LEU A 1 304 ? 13.860 -3.564 -4.055 1.00 98.50 304 LEU A C 1
ATOM 2318 O O . LEU A 1 304 ? 13.572 -3.545 -2.857 1.00 98.50 304 LEU A O 1
ATOM 2322 N N . ALA A 1 305 ? 14.376 -2.501 -4.676 1.00 98.25 305 ALA A N 1
ATOM 2323 C CA . ALA A 1 305 ? 14.599 -1.225 -4.001 1.00 98.25 305 ALA A CA 1
ATOM 2324 C C . ALA A 1 305 ? 13.281 -0.638 -3.469 1.00 98.25 305 ALA A C 1
ATOM 2326 O O . ALA A 1 305 ? 13.204 -0.209 -2.314 1.00 98.25 305 ALA A O 1
ATOM 2327 N N . ALA A 1 306 ? 12.216 -0.693 -4.276 1.00 98.12 306 ALA A N 1
ATOM 2328 C CA . ALA A 1 306 ? 10.877 -0.308 -3.852 1.00 98.12 306 ALA A CA 1
ATOM 2329 C C . ALA A 1 306 ? 10.369 -1.168 -2.686 1.00 98.12 306 ALA A C 1
ATOM 2331 O O . ALA A 1 306 ? 9.746 -0.633 -1.772 1.00 98.12 306 ALA A O 1
ATOM 2332 N N . ALA A 1 307 ? 10.660 -2.471 -2.663 1.00 98.44 307 ALA A N 1
ATOM 2333 C CA . ALA A 1 307 ? 10.235 -3.358 -1.588 1.00 98.44 307 ALA A CA 1
ATOM 2334 C C . ALA A 1 307 ? 10.840 -2.971 -0.236 1.00 98.44 307 ALA A C 1
ATOM 2336 O O . ALA A 1 307 ? 10.107 -2.852 0.745 1.00 98.44 307 ALA A O 1
ATOM 2337 N N . PHE A 1 308 ? 12.143 -2.678 -0.190 1.00 98.50 308 PHE A N 1
ATOM 2338 C CA . PHE A 1 308 ? 12.784 -2.159 1.021 1.00 98.50 308 PHE A CA 1
ATOM 2339 C C . PHE A 1 308 ? 12.236 -0.787 1.428 1.00 98.50 308 PHE A C 1
ATOM 2341 O O . PHE A 1 308 ? 11.912 -0.577 2.599 1.00 98.50 308 PHE A O 1
ATOM 2348 N N . ALA A 1 309 ? 12.079 0.133 0.472 1.00 98.25 309 ALA A N 1
ATOM 2349 C CA . ALA A 1 309 ? 11.568 1.474 0.746 1.00 98.25 309 ALA A CA 1
ATOM 2350 C C . ALA A 1 309 ? 10.132 1.444 1.301 1.00 98.25 309 ALA A C 1
ATOM 2352 O O . ALA A 1 309 ? 9.834 2.081 2.314 1.00 98.25 309 ALA A O 1
ATOM 2353 N N . LEU A 1 310 ? 9.242 0.667 0.677 1.00 98.12 310 LEU A N 1
ATOM 2354 C CA . LEU A 1 310 ? 7.853 0.525 1.108 1.00 98.12 310 LEU A CA 1
ATOM 2355 C C . LEU A 1 310 ? 7.741 -0.246 2.427 1.00 98.12 310 LEU A C 1
ATOM 2357 O O . LEU A 1 310 ? 6.926 0.134 3.267 1.00 98.12 310 LEU A O 1
ATOM 2361 N N . ALA A 1 311 ? 8.573 -1.266 2.658 1.00 98.19 311 ALA A N 1
ATOM 2362 C CA . ALA A 1 311 ? 8.638 -1.940 3.952 1.00 98.19 311 ALA A CA 1
ATOM 2363 C C . ALA A 1 311 ? 9.027 -0.954 5.065 1.00 98.19 311 ALA A C 1
ATOM 2365 O O . ALA A 1 311 ? 8.306 -0.836 6.059 1.00 98.19 311 ALA A O 1
ATOM 2366 N N . GLY A 1 312 ? 10.096 -0.177 4.867 1.00 98.19 312 GLY A N 1
ATOM 2367 C CA . GLY A 1 312 ? 10.522 0.865 5.805 1.00 98.19 312 GLY A CA 1
ATOM 2368 C C . GLY A 1 312 ? 9.432 1.912 6.058 1.00 98.19 312 GLY A C 1
ATOM 2369 O O . GLY A 1 312 ? 9.148 2.254 7.209 1.00 98.19 312 GLY A O 1
ATOM 2370 N N . LEU A 1 313 ? 8.743 2.358 5.002 1.00 97.75 313 LEU A N 1
ATOM 2371 C CA . LEU A 1 313 ? 7.620 3.286 5.120 1.00 97.75 313 LEU A CA 1
ATOM 2372 C C . LEU A 1 313 ? 6.470 2.690 5.943 1.00 97.75 313 LEU A C 1
ATOM 2374 O O . LEU A 1 313 ? 5.935 3.363 6.825 1.00 97.75 313 LEU A O 1
ATOM 2378 N N . VAL A 1 314 ? 6.097 1.429 5.706 1.00 97.44 314 VAL A N 1
ATOM 2379 C CA . VAL A 1 314 ? 5.040 0.753 6.474 1.00 97.44 314 VAL A CA 1
ATOM 2380 C C . VAL A 1 314 ? 5.421 0.656 7.949 1.00 97.44 314 VAL A C 1
ATOM 2382 O O . VAL A 1 314 ? 4.582 0.977 8.795 1.00 97.44 314 VAL A O 1
ATOM 2385 N N . TRP A 1 315 ? 6.664 0.288 8.266 1.00 97.94 315 TRP A N 1
ATOM 2386 C CA . TRP A 1 315 ? 7.180 0.264 9.638 1.00 97.94 315 TRP A CA 1
ATOM 2387 C C . TRP A 1 315 ? 7.094 1.645 10.299 1.00 97.94 315 TRP A C 1
ATOM 2389 O O . TRP A 1 315 ? 6.492 1.787 11.366 1.00 97.94 315 TRP A O 1
ATOM 2399 N N . TYR A 1 316 ? 7.576 2.690 9.621 1.00 97.31 316 TYR A N 1
ATOM 2400 C CA . TYR A 1 316 ? 7.495 4.070 10.106 1.00 97.31 316 TYR A CA 1
ATOM 2401 C C . TYR A 1 316 ? 6.050 4.524 10.377 1.00 97.31 316 TYR A C 1
ATOM 2403 O O . TYR A 1 316 ? 5.758 5.168 11.393 1.00 97.31 316 TYR A O 1
ATOM 2411 N N . ARG A 1 317 ? 5.111 4.167 9.490 1.00 95.62 317 ARG A N 1
ATOM 2412 C CA . ARG A 1 317 ? 3.679 4.485 9.635 1.00 95.62 317 ARG A CA 1
ATOM 2413 C C . ARG A 1 317 ? 2.964 3.633 10.689 1.00 95.62 317 ARG A C 1
ATOM 2415 O O . ARG A 1 317 ? 1.825 3.940 11.039 1.00 95.62 317 ARG A O 1
ATOM 2422 N N . HIS A 1 318 ? 3.609 2.592 11.213 1.00 95.69 318 HIS A N 1
ATOM 2423 C CA . HIS A 1 318 ? 3.089 1.725 12.272 1.00 95.69 318 HIS A CA 1
ATOM 2424 C C . HIS A 1 318 ? 3.709 1.976 13.650 1.00 95.69 318 HIS A C 1
ATOM 2426 O O . HIS A 1 318 ? 3.342 1.278 14.592 1.00 95.69 318 HIS A O 1
ATOM 2432 N N . ARG A 1 319 ? 4.570 2.986 13.817 1.00 94.88 319 ARG A N 1
ATOM 2433 C CA . ARG A 1 319 ? 5.196 3.319 15.112 1.00 94.88 319 ARG A CA 1
ATOM 2434 C C . ARG A 1 319 ? 4.200 3.452 16.275 1.00 94.88 319 ARG A C 1
ATOM 2436 O O . ARG A 1 319 ? 4.436 2.895 17.341 1.00 94.88 319 ARG A O 1
ATOM 2443 N N . ASP A 1 320 ? 3.038 4.071 16.055 1.00 92.31 320 ASP A N 1
ATOM 2444 C CA . ASP A 1 320 ? 2.019 4.231 17.104 1.00 92.31 320 ASP A CA 1
ATOM 2445 C C . ASP A 1 320 ? 1.364 2.884 17.457 1.00 92.31 320 ASP A C 1
ATOM 2447 O O . ASP A 1 320 ? 0.942 2.648 18.586 1.00 92.31 320 ASP A O 1
ATOM 2451 N N . ASN A 1 321 ? 1.274 1.967 16.488 1.00 94.81 321 ASN A N 1
ATOM 2452 C CA . ASN A 1 321 ? 0.801 0.604 16.726 1.00 94.81 321 ASN A CA 1
ATOM 2453 C C . ASN A 1 321 ? 1.845 -0.231 17.453 1.00 94.81 321 ASN A C 1
ATOM 2455 O O . ASN A 1 321 ? 1.474 -1.018 18.311 1.00 94.81 321 ASN A O 1
ATOM 2459 N N . LEU A 1 322 ? 3.131 -0.047 17.149 1.00 94.69 322 LEU A N 1
ATOM 2460 C CA . LEU A 1 322 ? 4.217 -0.680 17.894 1.00 94.69 322 LEU A CA 1
ATOM 2461 C C . LEU A 1 322 ? 4.202 -0.234 19.359 1.00 94.69 322 LEU A C 1
ATOM 2463 O O . LEU A 1 322 ? 4.249 -1.077 20.247 1.00 94.69 322 LEU A O 1
ATOM 2467 N N . GLN A 1 323 ? 4.022 1.063 19.623 1.00 94.38 323 GLN A N 1
ATOM 2468 C CA . GLN A 1 323 ? 3.867 1.572 20.990 1.00 94.38 323 GLN A CA 1
ATOM 2469 C C . GLN A 1 323 ? 2.673 0.935 21.713 1.00 94.38 323 GLN A C 1
ATOM 2471 O O . GLN A 1 323 ? 2.797 0.523 22.865 1.00 94.38 323 GLN A O 1
ATOM 2476 N N . ARG A 1 324 ? 1.521 0.805 21.043 1.00 94.00 324 ARG A N 1
ATOM 2477 C CA . ARG A 1 324 ? 0.354 0.114 21.611 1.00 94.00 324 ARG A CA 1
ATOM 2478 C C . ARG A 1 324 ? 0.586 -1.383 21.816 1.00 94.00 324 ARG A C 1
ATOM 2480 O O . ARG A 1 324 ? 0.122 -1.918 22.816 1.00 94.00 324 ARG A O 1
ATOM 2487 N N . LEU A 1 325 ? 1.315 -2.049 20.920 1.00 93.56 325 LEU A N 1
ATOM 2488 C CA . LEU A 1 325 ? 1.671 -3.466 21.046 1.00 93.56 325 LEU A CA 1
ATOM 2489 C C . LEU A 1 325 ? 2.549 -3.715 22.269 1.00 93.56 325 LEU A C 1
ATOM 2491 O O . LEU A 1 325 ? 2.233 -4.593 23.063 1.00 93.56 325 LEU A O 1
ATOM 2495 N N . VAL A 1 326 ? 3.595 -2.906 22.453 1.00 93.62 326 VAL A N 1
ATOM 2496 C CA . VAL A 1 326 ? 4.484 -2.982 23.625 1.00 93.62 326 VAL A CA 1
ATOM 2497 C C . VAL A 1 326 ? 3.706 -2.746 24.920 1.00 93.62 326 VAL A C 1
ATOM 2499 O O . VAL A 1 326 ? 3.946 -3.413 25.918 1.00 93.62 326 VAL A O 1
ATOM 2502 N N . ARG A 1 327 ? 2.725 -1.837 24.897 1.00 93.88 327 ARG A N 1
ATOM 2503 C CA . ARG A 1 327 ? 1.851 -1.546 26.043 1.00 93.88 327 ARG A CA 1
ATOM 2504 C C . ARG A 1 327 ? 0.694 -2.540 26.221 1.00 93.88 327 ARG A C 1
ATOM 2506 O O . ARG A 1 327 ? -0.109 -2.344 27.123 1.00 93.88 327 ARG A O 1
ATOM 2513 N N . GLY A 1 328 ? 0.530 -3.534 25.345 1.00 90.81 328 GLY A N 1
ATOM 2514 C CA . GLY A 1 328 ? -0.607 -4.465 25.389 1.00 90.81 328 GLY A CA 1
ATOM 2515 C C . GLY A 1 328 ? -1.982 -3.832 25.111 1.00 90.81 328 GLY A C 1
ATOM 2516 O O . GLY A 1 328 ? -3.005 -4.416 25.443 1.00 90.81 328 GLY A O 1
ATOM 2517 N N . THR A 1 329 ? -2.026 -2.648 24.493 1.00 89.88 329 THR A N 1
ATOM 2518 C CA . THR A 1 329 ? -3.251 -1.855 24.240 1.00 89.88 329 THR A CA 1
ATOM 2519 C C . THR A 1 329 ? -3.656 -1.818 22.763 1.00 89.88 329 THR A C 1
ATOM 2521 O O . THR A 1 329 ? -4.522 -1.043 22.356 1.00 89.88 329 THR A O 1
ATOM 2524 N N . GLU A 1 330 ? -3.012 -2.616 21.909 1.00 90.12 330 GLU A N 1
ATOM 2525 C CA . GLU A 1 330 ? -3.317 -2.634 20.479 1.00 90.12 330 GLU A CA 1
ATOM 2526 C C . GLU A 1 330 ? -4.643 -3.355 20.192 1.00 90.12 330 GLU A C 1
ATOM 2528 O O . GLU A 1 330 ? -4.877 -4.488 20.608 1.00 90.12 330 GLU A O 1
ATOM 2533 N N . ASN A 1 331 ? -5.498 -2.701 19.405 1.00 80.38 331 ASN A N 1
ATOM 2534 C CA . ASN A 1 331 ? -6.850 -3.173 19.119 1.00 80.38 331 ASN A CA 1
ATOM 2535 C C . ASN A 1 331 ? -6.862 -4.444 18.245 1.00 80.38 331 ASN A C 1
ATOM 2537 O O . ASN A 1 331 ? -6.698 -4.372 17.017 1.00 80.38 331 ASN A O 1
ATOM 2541 N N . GLY A 1 332 ? -7.142 -5.592 18.865 1.00 79.88 332 GLY A N 1
ATOM 2542 C CA . GLY A 1 332 ? -7.462 -6.848 18.183 1.00 79.88 332 GLY A CA 1
ATOM 2543 C C . GLY A 1 332 ? -8.895 -6.900 17.632 1.00 79.88 332 GLY A C 1
ATOM 2544 O O . GLY A 1 332 ? -9.729 -6.042 17.918 1.00 79.88 332 GLY A O 1
ATOM 2545 N N . PHE A 1 333 ? -9.192 -7.916 16.819 1.00 74.88 333 PHE A N 1
ATOM 2546 C CA . PHE A 1 333 ? -10.563 -8.285 16.447 1.00 74.88 333 PHE A CA 1
ATOM 2547 C C . PHE A 1 333 ? -11.041 -9.447 17.333 1.00 74.88 333 PHE A C 1
ATOM 2549 O O . PHE A 1 333 ? -10.549 -10.571 17.213 1.00 74.88 333 PHE A O 1
ATOM 2556 N N . GLU A 1 334 ? -12.000 -9.198 18.227 1.00 68.56 334 GLU A N 1
ATOM 2557 C CA . GLU A 1 334 ? -12.565 -10.242 19.092 1.00 68.56 334 GLU A CA 1
ATOM 2558 C C . GLU A 1 334 ? -13.436 -11.247 18.317 1.00 68.56 334 GLU A C 1
ATOM 2560 O O . GLU A 1 334 ? -14.138 -10.906 17.359 1.00 68.56 334 GLU A O 1
ATOM 2565 N N . LYS A 1 335 ? -13.435 -12.514 18.764 1.00 54.31 335 LYS A N 1
ATOM 2566 C CA . LYS A 1 335 ? -14.438 -13.500 18.330 1.00 54.31 335 LYS A CA 1
ATOM 2567 C C . LYS A 1 335 ? -15.752 -13.103 19.002 1.00 54.31 335 LYS A C 1
ATOM 2569 O O . LYS A 1 335 ? -15.811 -13.116 20.228 1.00 54.31 335 LYS A O 1
ATOM 2574 N N . LYS A 1 336 ? -16.819 -12.832 18.241 1.00 47.94 336 LYS A N 1
ATOM 2575 C CA . LYS A 1 336 ? -18.168 -12.855 18.829 1.00 47.94 336 LYS A CA 1
ATOM 2576 C C . LYS A 1 336 ? -18.349 -14.233 19.475 1.00 47.94 336 LYS A C 1
ATOM 2578 O O . LYS A 1 336 ? -18.337 -15.240 18.767 1.00 47.94 336 LYS A O 1
ATOM 2583 N N . ARG A 1 337 ? -18.455 -14.293 20.807 1.00 43.31 337 ARG A N 1
ATOM 2584 C CA . ARG A 1 337 ? -18.876 -15.517 21.499 1.00 43.31 337 ARG A CA 1
ATOM 2585 C C . ARG A 1 337 ? -20.272 -15.865 20.963 1.00 43.31 337 ARG A C 1
ATOM 2587 O O . ARG A 1 337 ? -21.115 -14.965 20.925 1.00 43.31 337 ARG A O 1
ATOM 2594 N N . PRO A 1 338 ? -20.534 -17.106 20.512 1.00 47.16 338 PRO A N 1
ATOM 2595 C CA . PRO A 1 338 ? -21.891 -17.493 20.154 1.00 47.16 338 PRO A CA 1
ATOM 2596 C C . PRO A 1 338 ? -22.781 -17.252 21.374 1.00 47.16 338 PRO A C 1
ATOM 2598 O O . PRO A 1 338 ? -22.418 -17.630 22.491 1.00 47.16 338 PRO A O 1
ATOM 2601 N N . ALA A 1 339 ? -23.895 -16.545 21.170 1.00 55.97 339 ALA A N 1
ATOM 2602 C CA . ALA A 1 339 ? -24.829 -16.225 22.237 1.00 55.97 339 ALA A CA 1
ATOM 2603 C C . ALA A 1 339 ? -25.223 -17.528 22.939 1.00 55.97 339 ALA A C 1
ATOM 2605 O O . ALA A 1 339 ? -25.740 -18.450 22.306 1.00 55.97 339 ALA A O 1
ATOM 2606 N N . ARG A 1 340 ? -24.931 -17.622 24.240 1.00 52.34 340 ARG A N 1
ATOM 2607 C CA . ARG A 1 340 ? -25.347 -18.747 25.077 1.00 52.34 340 ARG A CA 1
ATOM 2608 C C . ARG A 1 340 ? -26.871 -18.817 24.956 1.00 52.34 340 ARG A C 1
ATOM 2610 O O . ARG A 1 340 ? -27.549 -17.904 25.425 1.00 52.34 340 ARG A O 1
ATOM 2617 N N . ARG A 1 341 ? -27.400 -19.837 24.263 1.00 53.94 341 ARG A N 1
ATOM 2618 C CA . ARG A 1 341 ? -28.841 -20.133 24.211 1.00 53.94 341 ARG A CA 1
ATOM 2619 C C . ARG A 1 341 ? -29.328 -20.129 25.661 1.00 53.94 341 ARG A C 1
ATOM 2621 O O . ARG A 1 341 ? -28.946 -21.013 26.424 1.00 53.94 341 ARG A O 1
ATOM 2628 N N . LYS A 1 342 ? -30.089 -19.104 26.064 1.00 50.03 342 LYS A N 1
ATOM 2629 C CA . LYS A 1 342 ? -30.774 -19.103 27.360 1.00 50.03 342 LYS A CA 1
ATOM 2630 C C . LYS A 1 342 ? -31.658 -20.348 27.362 1.00 50.03 342 LYS A C 1
ATOM 2632 O O . LYS A 1 342 ? -32.434 -20.544 26.427 1.00 50.03 342 LYS A O 1
ATOM 2637 N N . GLY A 1 343 ? -31.431 -21.227 28.337 1.00 47.66 343 GLY A N 1
ATOM 2638 C CA . GLY A 1 343 ? -32.160 -22.480 28.472 1.00 47.66 343 GLY A CA 1
ATOM 2639 C C . GLY A 1 343 ? -33.657 -22.208 28.449 1.00 47.66 343 GLY A C 1
ATOM 2640 O O . GLY A 1 343 ? -34.134 -21.300 29.127 1.00 47.66 343 GLY A O 1
ATOM 2641 N N . LYS A 1 344 ? -34.388 -22.973 27.637 1.00 49.03 344 LYS A N 1
ATOM 2642 C CA . LYS A 1 344 ? -35.836 -23.073 27.779 1.00 49.03 344 LYS A CA 1
ATOM 2643 C C . LYS A 1 344 ? -36.093 -23.680 29.155 1.00 49.03 344 LYS A C 1
ATOM 2645 O O . LYS A 1 344 ? -35.845 -24.868 29.347 1.00 49.03 344 LYS A O 1
ATOM 2650 N N . THR A 1 345 ? -36.546 -22.868 30.100 1.00 52.44 345 THR A N 1
ATOM 2651 C CA . THR A 1 345 ? -37.181 -23.354 31.322 1.00 52.44 345 THR A CA 1
ATOM 2652 C C . THR A 1 345 ? -38.401 -24.157 30.878 1.00 52.44 345 THR A C 1
ATOM 2654 O O . THR A 1 345 ? -39.354 -23.581 30.355 1.00 52.44 345 THR A O 1
ATOM 2657 N N . LYS A 1 346 ? -38.337 -25.488 30.988 1.00 53.59 346 LYS A N 1
ATOM 2658 C CA . LYS A 1 346 ? -39.539 -26.325 30.948 1.00 53.59 346 LYS A CA 1
ATOM 2659 C C . LYS A 1 346 ? -40.316 -25.985 32.220 1.00 53.59 346 LYS A C 1
ATOM 2661 O O . LYS A 1 346 ? -39.795 -26.208 33.310 1.00 53.59 346 LYS A O 1
ATOM 2666 N N . ARG A 1 347 ? -41.466 -25.340 32.057 1.00 61.44 347 ARG A N 1
ATOM 2667 C CA . ARG A 1 347 ? -42.516 -25.314 33.072 1.00 61.44 347 ARG A CA 1
ATOM 2668 C C . ARG A 1 347 ? -43.440 -26.485 32.815 1.00 61.44 347 ARG A C 1
ATOM 2670 O O . ARG A 1 347 ? -43.621 -26.795 31.613 1.00 61.44 347 ARG A O 1
#

Radius of gyration: 33.27 Å; Cα contacts (8 Å, |Δi|>4): 334; chains: 1; bounding box: 101×75×103 Å

Nearest PDB structures (foldseek):
  5xj6-assembly1_A  TM=9.532E-01  e=5.406E-12  Aquifex aeolicus VF5
  5xj8-assembly1_A  TM=9.452E-01  e=1.414E-11  Aquifex aeolicus VF5
  6oih-assembly2_C  TM=2.457E-01  e=9.061E+00  Aquifex aeolicus VF5

Solvent-accessible surface area (backbone atoms only — not comparable to full-atom values): 20876 Å² total; per-residue (Å²): 138,86,90,86,84,88,87,88,85,88,84,85,89,84,86,86,84,84,90,85,90,84,83,90,80,92,78,89,82,89,81,91,85,84,90,79,88,83,84,91,79,72,89,62,70,70,67,63,74,74,64,72,73,97,80,76,60,74,74,72,77,74,66,81,79,82,85,81,70,100,85,76,84,75,74,72,59,44,63,56,35,43,77,70,72,39,49,72,58,33,51,51,51,54,52,52,51,54,64,54,71,72,55,86,77,79,78,79,81,80,80,78,81,80,85,81,87,72,90,78,84,66,98,72,83,75,80,71,91,86,78,74,89,68,77,74,58,68,69,60,57,52,44,53,52,40,29,51,52,7,19,57,52,15,23,61,57,56,37,44,54,56,30,46,76,71,78,34,67,35,63,82,38,88,80,36,40,36,39,28,70,35,38,21,70,73,76,31,60,72,55,10,52,51,27,34,50,53,40,14,47,35,9,20,47,31,17,39,46,28,41,66,74,64,59,36,55,70,57,49,16,44,44,7,22,53,22,9,26,48,11,27,28,44,5,70,91,49,80,45,62,34,37,53,29,64,44,19,48,49,12,22,25,58,54,75,38,50,70,52,34,52,52,33,49,48,50,22,50,53,38,27,70,76,67,32,24,63,66,62,11,50,50,53,20,35,64,46,40,35,58,43,36,61,72,76,45,70,87,46,60,52,56,39,52,47,28,50,53,52,26,52,48,38,52,65,62,35,48,72,51,50,54,24,50,79,69,73,66,52,79,59,66,79,78,82,72,78,76,76,78,76,76,81,78,82,127